Protein AF-V4JWL3-F1 (afdb_monomer)

Mean predicted aligned error: 15.06 Å

Sequence (176 aa):
MEHSEEGVMEYAPHPPRAQQQAHHFHQQQQQLHMFWANQMQEIEQTTDFKNHTLPLARIKKIMKADEDVRMISAEAPVIFAKACEMFILELTLRAWLHTEENKRRTLQKNDIAAAISRTDVFDFLVDIIPRDELKEEGLGVTKGTIPTLVGSPPYYYLQQQQQQQQGLMPWSTGEP

Foldseek 3Di:
DDDDDDDDPPPDDDPPPVVVVVVLVVVLVVVVVVLVVVLVVVVVPDDDLPDFPDDLVVLVVVVVVDVVDDDDDPVPSSVVRSVVVSVVVSLVSQLVSVCVVVVHPDRDLQSSQVSLVVDPVNVVCCVVRPHPPPPPPDDDDDDDDDDDDDDDDPCVVVVVVVVVVVPPDPDDDDDD

Organism: Eutrema salsugineum (NCBI:txid72664)

Solvent-accessible surface area (backbone atoms only — not comparable to full-atom values): 11448 Å² total; per-residue (Å²): 136,86,82,80,84,78,78,81,78,78,78,73,82,74,76,56,71,70,58,56,54,49,54,51,52,51,51,55,51,48,54,51,50,53,51,51,53,52,52,52,56,50,56,76,68,60,83,71,93,80,82,63,98,50,64,47,72,56,50,48,50,58,62,50,68,44,84,86,53,84,80,78,64,82,62,53,35,57,52,47,38,55,51,49,52,53,50,51,52,51,53,49,52,49,14,43,52,48,21,50,76,69,74,45,93,63,84,50,73,68,23,44,35,51,33,35,78,74,32,78,95,39,57,90,41,50,90,79,46,67,68,81,75,73,80,74,82,82,77,95,77,76,94,79,83,86,77,92,80,78,84,75,73,65,68,66,64,65,56,56,60,60,56,65,72,70,72,81,73,88,76,84,90,76,84,135

InterPro domains:
  IPR007125 Core Histone H2A/H2B/H3 domain [PF00125] (44-116)
  IPR009072 Histone-fold [G3DSA:1.10.20.10] (17-131)
  IPR009072 Histone-fold [SSF47113] (13-125)
  IPR050568 Transcription/DNA replication regulator [PTHR10252] (23-164)

Radius of gyration: 25.78 Å; Cα contacts (8 Å, |Δi|>4): 66; chains: 1; bounding box: 56×79×84 Å

Structure (mmCIF, N/CA/C/O backbone):
data_AF-V4JWL3-F1
#
_entry.id   AF-V4JWL3-F1
#
loop_
_atom_site.group_PDB
_atom_site.id
_atom_site.type_symbol
_atom_site.label_atom_id
_atom_site.label_alt_id
_atom_site.label_comp_id
_atom_site.label_asym_id
_atom_site.label_entity_id
_atom_site.label_seq_id
_atom_site.pdbx_PDB_ins_code
_atom_site.Cartn_x
_atom_site.Cartn_y
_atom_site.Cartn_z
_atom_site.occupancy
_atom_site.B_iso_or_equiv
_atom_site.auth_seq_id
_atom_site.auth_comp_id
_atom_site.auth_asym_id
_atom_site.auth_atom_id
_atom_site.pdbx_PDB_model_num
ATOM 1 N N . MET A 1 1 ? -32.388 19.754 62.672 1.00 40.06 1 MET A N 1
ATOM 2 C CA . MET A 1 1 ? -32.824 19.806 61.263 1.00 40.06 1 MET A CA 1
ATOM 3 C C . MET A 1 1 ? -31.607 20.215 60.458 1.00 40.06 1 MET A C 1
ATOM 5 O O . MET A 1 1 ? -31.360 21.399 60.294 1.00 40.06 1 MET A O 1
ATOM 9 N N . GLU A 1 2 ? -30.781 19.236 60.096 1.00 41.28 2 GLU A N 1
ATOM 10 C CA . GLU A 1 2 ? -29.733 19.414 59.088 1.00 41.28 2 GLU A CA 1
ATOM 11 C C . GLU A 1 2 ? -30.410 19.376 57.716 1.00 41.28 2 GLU A C 1
ATOM 13 O O . GLU A 1 2 ? -31.155 18.440 57.424 1.00 41.28 2 GLU A O 1
ATOM 18 N N . HIS A 1 3 ? -30.193 20.408 56.904 1.00 42.75 3 HIS A N 1
ATOM 19 C CA . HIS A 1 3 ? -30.477 20.367 55.476 1.00 42.75 3 HIS A CA 1
ATOM 20 C C . HIS A 1 3 ? -29.166 20.069 54.757 1.00 42.75 3 HIS A C 1
ATOM 22 O O . HIS A 1 3 ? -28.281 20.915 54.679 1.00 42.75 3 HIS A O 1
ATOM 28 N N . SER A 1 4 ? -29.050 18.836 54.279 1.00 47.22 4 SER A N 1
ATOM 29 C CA . SER A 1 4 ? -28.053 18.393 53.316 1.00 47.22 4 SER A CA 1
ATOM 30 C C . SER A 1 4 ? -28.422 18.940 51.935 1.00 47.22 4 SER A C 1
ATOM 32 O O . SER A 1 4 ? -29.448 18.569 51.367 1.00 47.22 4 SER A O 1
ATOM 34 N N . GLU A 1 5 ? -27.586 19.828 51.398 1.00 50.81 5 GLU A N 1
ATOM 35 C CA . GLU A 1 5 ? -27.601 20.201 49.983 1.00 50.81 5 GLU A CA 1
ATOM 36 C C . GLU A 1 5 ? -27.064 19.020 49.162 1.00 50.81 5 GLU A C 1
ATOM 38 O O . G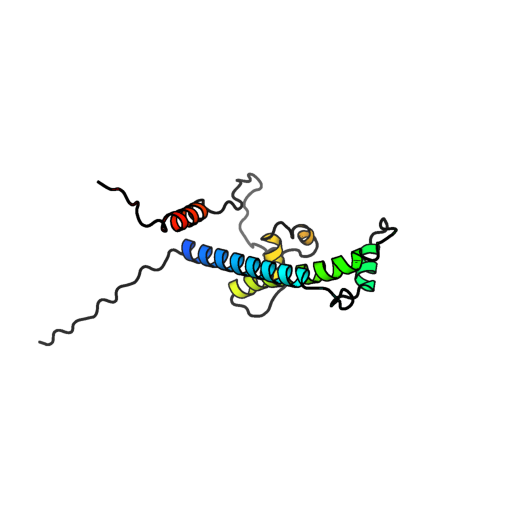LU A 1 5 ? -25.861 18.759 49.118 1.00 50.81 5 GLU A O 1
ATOM 43 N N . GLU A 1 6 ? -27.964 18.265 48.534 1.00 52.47 6 GLU A N 1
ATOM 44 C CA . GLU A 1 6 ? -27.597 17.303 47.499 1.00 52.47 6 GLU A CA 1
ATOM 45 C C . GLU A 1 6 ? -27.197 18.067 46.232 1.00 52.47 6 GLU A C 1
ATOM 47 O O . GLU A 1 6 ? -28.000 18.764 45.610 1.00 52.47 6 GLU A O 1
ATOM 52 N N . GLY A 1 7 ? -25.919 17.945 45.867 1.00 51.94 7 GLY A N 1
ATOM 53 C CA . GLY A 1 7 ? -25.364 18.499 44.643 1.00 51.94 7 GLY A CA 1
ATOM 54 C C . GLY A 1 7 ? -26.083 17.945 43.417 1.00 51.94 7 GLY A C 1
ATOM 55 O O . GLY A 1 7 ? -26.067 16.743 43.150 1.00 51.94 7 GLY A O 1
ATOM 56 N N . VAL A 1 8 ? -26.688 18.846 42.648 1.00 51.22 8 VAL A N 1
ATOM 57 C CA . VAL A 1 8 ? -27.236 18.547 41.328 1.00 51.22 8 VAL A CA 1
ATOM 58 C C . VAL A 1 8 ? -26.057 18.209 40.415 1.00 51.22 8 VAL A C 1
ATOM 60 O O . VAL A 1 8 ? -25.346 19.097 39.950 1.00 51.22 8 VAL A O 1
ATOM 63 N N . MET A 1 9 ? -25.806 16.917 40.188 1.00 54.44 9 MET A N 1
ATOM 64 C CA . MET A 1 9 ? -24.916 16.479 39.114 1.00 54.44 9 MET A CA 1
ATOM 65 C C . MET A 1 9 ? -25.557 16.885 37.788 1.00 54.44 9 MET A C 1
ATOM 67 O O . MET A 1 9 ? -26.504 16.256 37.315 1.00 54.44 9 MET A O 1
ATOM 71 N N . GLU A 1 10 ? -25.060 17.972 37.212 1.00 49.09 10 GLU A N 1
ATOM 72 C CA . GLU A 1 10 ? -25.413 18.415 35.874 1.00 49.09 10 GLU A CA 1
ATOM 73 C C . GLU A 1 10 ? -24.937 17.354 34.871 1.00 49.09 10 GLU A C 1
ATOM 75 O O . GLU A 1 10 ? -23.747 17.219 34.579 1.00 49.09 10 GLU A O 1
ATOM 80 N N . TYR A 1 11 ? -25.874 16.531 34.396 1.00 47.47 11 TYR A N 1
ATOM 81 C CA . TYR A 1 11 ? -25.632 15.560 33.335 1.00 47.47 11 TYR A CA 1
ATOM 82 C C . TYR A 1 11 ? -25.318 16.327 32.049 1.00 47.47 11 TYR A C 1
ATOM 84 O O . TYR A 1 11 ? -26.221 16.738 31.319 1.00 47.47 11 TYR A O 1
ATOM 92 N N . ALA A 1 12 ? -24.031 16.537 31.777 1.00 58.91 12 ALA A N 1
ATOM 93 C CA . ALA A 1 12 ? -23.584 17.081 30.505 1.00 58.91 12 ALA A CA 1
ATOM 94 C C . ALA A 1 12 ? -24.168 16.229 29.357 1.00 58.91 12 ALA A C 1
ATOM 96 O O . ALA A 1 12 ? -24.074 14.996 29.405 1.00 58.91 12 ALA A O 1
ATOM 97 N N . PRO A 1 13 ? -24.782 16.839 28.329 1.00 61.25 13 PRO A N 1
ATOM 98 C CA . PRO A 1 13 ? -25.403 16.093 27.246 1.00 61.25 13 PRO A CA 1
ATOM 99 C C . PRO A 1 13 ? -24.339 15.275 26.511 1.00 61.25 13 PRO A C 1
ATOM 101 O O . PRO A 1 13 ? -23.391 15.818 25.942 1.00 61.25 13 PRO A O 1
ATOM 104 N N . HIS A 1 14 ? -24.490 13.949 26.528 1.00 59.91 14 HIS A N 1
ATOM 105 C CA . HIS A 1 14 ? -23.645 13.069 25.735 1.00 59.91 14 HIS A CA 1
ATOM 106 C C . HIS A 1 14 ? -23.847 13.393 24.247 1.00 59.91 14 HIS A C 1
ATOM 108 O O . HIS A 1 14 ? -24.995 13.426 23.788 1.00 59.91 14 HIS A O 1
ATOM 114 N N . PRO A 1 15 ? -22.771 13.623 23.476 1.00 61.16 15 PRO A N 1
ATOM 115 C CA . PRO A 1 15 ? -22.904 13.899 22.056 1.00 61.16 15 PRO A CA 1
ATOM 116 C C . PRO A 1 15 ? -23.595 12.712 21.357 1.00 61.16 15 PRO A C 1
ATOM 118 O O . PRO A 1 15 ? -23.276 11.554 21.653 1.00 61.16 15 PRO A O 1
ATOM 121 N N . PRO A 1 16 ? -24.538 12.960 20.429 1.00 75.12 16 PRO A N 1
ATOM 122 C CA . PRO A 1 16 ? -25.169 11.920 19.626 1.00 75.12 16 PRO A CA 1
ATOM 123 C C . PRO A 1 16 ? -24.141 10.974 18.988 1.00 75.12 16 PRO A C 1
ATOM 125 O O . PRO A 1 16 ? -23.124 11.424 18.460 1.00 75.12 16 PRO A O 1
ATOM 128 N N . ARG A 1 17 ? -24.429 9.663 18.949 1.00 73.44 17 ARG A N 1
ATOM 129 C CA . ARG A 1 17 ? -23.558 8.630 18.335 1.00 73.44 17 ARG A CA 1
ATOM 130 C C . ARG A 1 17 ? -23.057 8.993 16.927 1.00 73.44 17 ARG A C 1
ATOM 132 O O . ARG A 1 17 ? -21.929 8.654 16.579 1.00 73.44 17 ARG A O 1
ATOM 139 N N . ALA A 1 18 ? -23.869 9.703 16.144 1.00 74.88 18 ALA A N 1
ATOM 140 C CA . ALA A 1 18 ? -23.497 10.186 14.815 1.00 74.88 18 ALA A CA 1
ATOM 141 C C . ALA A 1 18 ? -22.331 11.194 14.847 1.00 74.88 18 ALA A C 1
ATOM 143 O O . ALA A 1 18 ? -21.434 11.118 14.011 1.00 74.88 18 ALA A O 1
ATOM 144 N N . GLN A 1 19 ? -22.298 12.096 15.836 1.00 75.19 19 GLN A N 1
ATOM 145 C CA . GLN A 1 19 ? -21.194 13.046 16.002 1.00 75.19 19 GLN A CA 1
ATOM 146 C C . GLN A 1 19 ? -19.899 12.310 16.366 1.00 75.19 19 GLN A C 1
ATOM 148 O O . GLN A 1 19 ? -18.858 12.576 15.772 1.00 75.19 19 GLN A O 1
ATOM 153 N N . GLN A 1 20 ? -19.962 11.323 17.268 1.00 76.19 20 GLN A N 1
ATOM 154 C CA . GLN A 1 20 ? -18.794 10.514 17.642 1.00 76.19 20 GLN A CA 1
ATOM 155 C C . GLN A 1 20 ? -18.181 9.748 16.462 1.00 76.19 20 GLN A C 1
ATOM 157 O O . GLN A 1 20 ? -16.963 9.777 16.289 1.00 76.19 20 GLN A O 1
ATOM 162 N N . GLN A 1 21 ? -19.000 9.093 15.632 1.00 78.38 21 GLN A N 1
ATOM 163 C CA . GLN A 1 21 ? -18.499 8.350 14.467 1.00 78.38 21 GLN A CA 1
ATOM 164 C C . GLN A 1 21 ? -17.795 9.258 13.463 1.00 78.38 21 GLN A C 1
A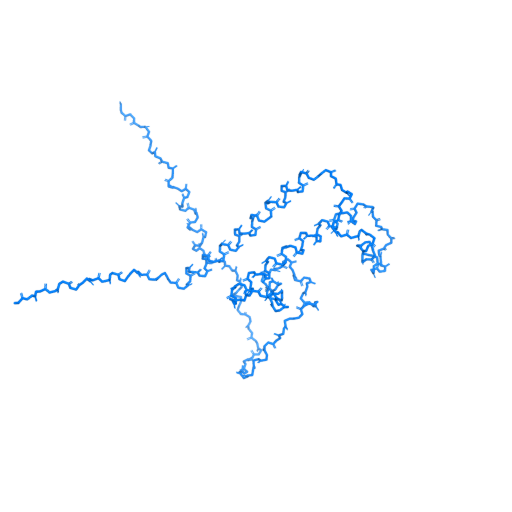TOM 166 O O . GLN A 1 21 ? -16.746 8.907 12.927 1.00 78.38 21 GLN A O 1
ATOM 171 N N . ALA A 1 22 ? -18.338 10.446 13.234 1.00 81.38 22 ALA A N 1
ATOM 172 C CA . ALA A 1 22 ? -17.748 11.351 12.275 1.00 81.38 22 ALA A CA 1
ATOM 173 C C . ALA A 1 22 ? -16.486 12.054 12.781 1.00 81.38 22 ALA A C 1
ATOM 175 O O . ALA A 1 22 ? -15.571 12.282 11.993 1.00 81.38 22 ALA A O 1
ATOM 176 N N . HIS A 1 23 ? -16.390 12.343 14.084 1.00 82.12 23 HIS A N 1
ATOM 177 C CA . HIS A 1 23 ? -15.124 12.775 14.679 1.00 82.12 23 HIS A CA 1
ATOM 178 C C . HIS A 1 23 ? -14.034 11.717 14.482 1.00 82.12 23 HIS A C 1
ATOM 180 O O . HIS A 1 23 ? -12.915 12.059 14.106 1.00 82.12 23 HIS A O 1
ATOM 186 N N . HIS A 1 24 ? -14.370 10.438 14.671 1.00 84.31 24 HIS A N 1
ATOM 187 C CA . HIS A 1 24 ? -13.424 9.346 14.460 1.00 84.31 24 HIS A CA 1
ATOM 188 C C . HIS A 1 24 ? -12.997 9.235 12.990 1.00 84.31 24 HIS A C 1
ATOM 190 O O . HIS A 1 24 ? -11.808 9.189 12.697 1.00 84.31 24 HIS A O 1
ATOM 196 N N . PHE A 1 25 ? -13.946 9.293 12.054 1.00 84.19 25 PHE A N 1
ATOM 197 C CA . PHE A 1 25 ? -13.645 9.283 10.621 1.00 84.19 25 PHE A CA 1
ATOM 198 C C . PHE A 1 25 ? -12.773 10.472 10.187 1.00 84.19 25 PHE A C 1
ATOM 200 O O . PHE A 1 25 ? -11.821 10.306 9.426 1.00 84.19 25 PHE A O 1
ATOM 207 N N . HIS A 1 26 ? -13.051 11.671 10.707 1.00 88.00 26 HIS A N 1
ATOM 208 C CA . HIS A 1 26 ? -12.224 12.847 10.449 1.00 88.00 26 HIS A CA 1
ATOM 209 C C . HIS A 1 26 ? -10.793 12.660 10.967 1.00 88.00 26 HIS A C 1
ATOM 211 O O . HIS A 1 26 ? -9.838 12.970 10.260 1.00 88.00 26 HIS A O 1
ATOM 217 N N . GLN A 1 27 ? -10.637 12.100 12.169 1.00 88.44 27 GLN A N 1
ATOM 218 C CA . GLN A 1 27 ? -9.329 11.792 12.742 1.00 88.44 27 GLN A CA 1
ATOM 219 C C . GLN A 1 27 ? -8.551 10.779 11.887 1.00 88.44 27 GLN A C 1
ATOM 221 O O . GLN A 1 27 ? -7.367 10.988 11.627 1.00 88.44 27 GLN A O 1
ATOM 226 N N . GLN A 1 28 ? -9.211 9.723 11.400 1.00 88.75 28 GLN A N 1
ATOM 227 C CA . GLN A 1 28 ? -8.603 8.741 10.494 1.00 88.75 28 GLN A CA 1
ATOM 228 C C . GLN A 1 28 ? -8.106 9.398 9.195 1.00 88.75 28 GLN A C 1
ATOM 230 O O . GLN A 1 28 ? -6.981 9.149 8.758 1.00 88.75 28 GLN A O 1
ATOM 235 N N . GLN A 1 29 ? -8.906 10.291 8.599 1.00 88.62 29 GLN A N 1
ATOM 236 C CA . GLN A 1 29 ? -8.485 11.035 7.408 1.00 88.62 29 GLN A CA 1
ATOM 237 C C . GLN A 1 29 ? -7.304 11.969 7.680 1.00 88.62 29 GLN A C 1
ATOM 239 O O . GLN A 1 29 ? -6.390 12.047 6.860 1.00 88.62 29 GLN A O 1
ATOM 244 N N . GLN A 1 30 ? -7.289 12.655 8.826 1.00 92.12 30 GLN A N 1
ATOM 245 C CA . GLN A 1 30 ? -6.160 13.505 9.208 1.00 92.12 30 GLN A CA 1
ATOM 246 C C . GLN A 1 30 ? -4.865 12.698 9.351 1.00 92.12 30 GLN A C 1
ATOM 248 O O . GLN A 1 30 ? -3.830 13.128 8.848 1.00 92.12 30 GLN A O 1
ATOM 253 N N . GLN A 1 31 ? -4.915 11.516 9.976 1.00 91.12 31 GLN A N 1
ATOM 254 C CA . GLN A 1 31 ? -3.746 10.639 10.104 1.00 91.12 31 GLN A CA 1
ATOM 255 C C . GLN A 1 31 ? -3.188 10.228 8.737 1.00 91.12 31 GLN A C 1
ATOM 257 O O . GLN A 1 31 ? -1.977 10.298 8.526 1.00 91.12 31 GLN A O 1
ATOM 262 N N . LEU A 1 32 ? -4.059 9.863 7.791 1.00 92.94 32 LEU A N 1
ATOM 263 C CA . LEU A 1 32 ? -3.652 9.549 6.419 1.00 92.94 32 LEU A CA 1
ATOM 264 C C . LEU A 1 32 ? -3.067 10.767 5.698 1.00 92.94 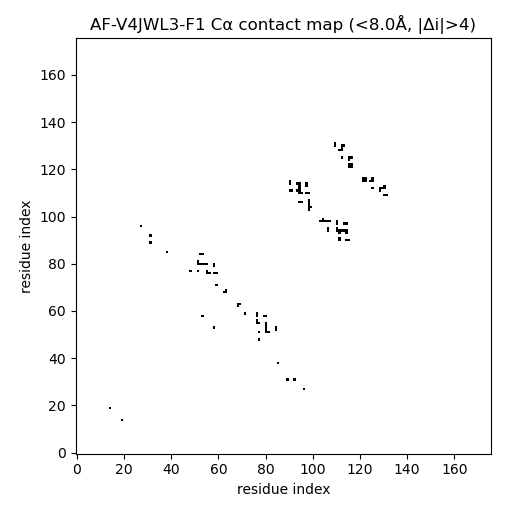32 LEU A C 1
ATOM 266 O O . LEU A 1 32 ? -2.047 10.644 5.025 1.00 92.94 32 LEU A O 1
ATOM 270 N N . HIS A 1 33 ? -3.671 11.945 5.858 1.00 93.50 33 HIS A N 1
ATOM 271 C CA . HIS A 1 33 ? -3.156 13.172 5.255 1.00 93.50 33 HIS A CA 1
ATOM 272 C C . HIS A 1 33 ? -1.753 13.513 5.773 1.00 93.50 33 HIS A C 1
ATOM 274 O O . HIS A 1 33 ? -0.855 13.794 4.984 1.00 93.50 33 HIS A O 1
ATOM 280 N N . MET A 1 34 ? -1.542 13.423 7.088 1.00 95.69 34 MET A N 1
ATOM 281 C CA . MET A 1 34 ? -0.230 13.632 7.704 1.00 95.69 34 MET A CA 1
ATOM 282 C C . MET A 1 34 ? 0.791 12.595 7.232 1.00 95.69 34 MET A C 1
ATOM 284 O O . MET A 1 34 ? 1.927 12.953 6.932 1.00 95.69 34 MET A O 1
ATOM 288 N N . PHE A 1 35 ? 0.395 11.321 7.131 1.00 95.56 35 PHE A N 1
ATOM 289 C CA . PHE A 1 35 ? 1.243 10.266 6.576 1.00 95.56 35 PHE A CA 1
ATOM 290 C C . PHE A 1 35 ? 1.719 10.624 5.164 1.00 95.56 35 PHE A C 1
ATOM 292 O O . PHE A 1 35 ? 2.923 10.638 4.912 1.00 95.56 35 PHE A O 1
ATOM 299 N N . TRP A 1 36 ? 0.796 10.980 4.270 1.00 95.25 36 TRP A N 1
ATOM 300 C CA . TRP A 1 36 ? 1.121 11.324 2.888 1.00 95.25 36 TRP A CA 1
ATOM 301 C C . TRP A 1 36 ? 1.960 12.598 2.777 1.00 95.25 36 TRP A C 1
ATOM 303 O O . TRP A 1 36 ? 2.920 12.615 2.013 1.00 95.25 36 TRP A O 1
ATOM 313 N N . ALA A 1 37 ? 1.671 13.629 3.575 1.00 96.50 37 ALA A N 1
ATOM 314 C CA . ALA A 1 37 ? 2.489 14.839 3.625 1.00 96.50 37 ALA A CA 1
ATOM 315 C C . ALA A 1 37 ? 3.944 14.524 4.020 1.00 96.50 37 ALA A C 1
ATOM 317 O O . ALA A 1 37 ? 4.878 14.955 3.345 1.00 96.50 37 ALA A O 1
ATOM 318 N N . ASN A 1 38 ? 4.133 13.701 5.056 1.00 95.75 38 ASN A N 1
ATOM 319 C CA . ASN A 1 3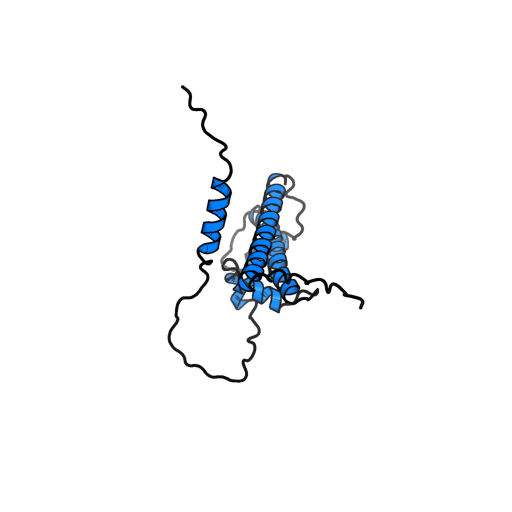8 ? 5.460 13.284 5.506 1.00 95.75 38 ASN A CA 1
ATOM 320 C C . ASN A 1 38 ? 6.187 12.443 4.447 1.00 95.75 38 ASN A C 1
ATOM 322 O O . ASN A 1 38 ? 7.367 12.666 4.193 1.00 95.75 38 ASN A O 1
ATOM 326 N N . GLN A 1 39 ? 5.490 11.495 3.811 1.00 94.44 39 GLN A N 1
ATOM 327 C CA . GLN A 1 39 ? 6.075 10.662 2.757 1.00 94.44 39 GLN A CA 1
ATOM 328 C C . GLN A 1 39 ? 6.481 11.479 1.527 1.00 94.44 39 GLN A C 1
ATOM 330 O O . GLN A 1 39 ? 7.555 11.254 0.975 1.00 94.44 39 GLN A O 1
ATOM 335 N N . MET A 1 40 ? 5.672 12.459 1.117 1.00 94.44 40 MET A N 1
ATOM 336 C CA . MET A 1 40 ? 6.018 13.355 0.010 1.00 94.44 40 MET A CA 1
ATOM 337 C C . MET A 1 40 ? 7.263 14.186 0.324 1.00 94.44 40 MET A C 1
ATOM 339 O O . MET A 1 40 ? 8.182 14.252 -0.489 1.00 94.44 40 MET A O 1
ATOM 343 N N . GLN A 1 41 ? 7.333 14.746 1.532 1.00 94.62 41 GLN A N 1
ATOM 344 C CA . GLN A 1 41 ? 8.497 15.496 1.991 1.00 94.62 41 GLN A CA 1
ATOM 345 C C . GLN A 1 41 ? 9.769 14.623 2.061 1.00 94.62 41 GLN A C 1
ATOM 347 O O . GLN A 1 41 ? 10.872 15.107 1.793 1.00 94.62 41 GLN A O 1
ATOM 352 N N . GLU A 1 42 ? 9.647 13.348 2.437 1.00 91.25 42 GLU A N 1
ATOM 353 C CA . GLU A 1 42 ? 10.760 12.389 2.434 1.00 91.25 42 GLU A CA 1
ATOM 354 C C . GLU A 1 42 ? 11.257 12.117 1.006 1.00 91.25 42 GLU A C 1
ATOM 356 O O . GLU A 1 42 ? 12.463 12.127 0.752 1.00 91.25 42 GLU A O 1
ATOM 361 N N . ILE A 1 43 ? 10.337 11.936 0.054 1.00 91.38 43 ILE A N 1
ATOM 362 C CA . ILE A 1 43 ? 10.661 11.702 -1.360 1.00 91.38 43 ILE A CA 1
ATOM 363 C C . ILE A 1 43 ? 11.389 12.906 -1.963 1.00 91.38 43 ILE A C 1
ATOM 365 O O . ILE A 1 43 ? 12.403 12.718 -2.630 1.00 91.38 43 ILE A O 1
ATOM 369 N N . GLU A 1 44 ? 10.932 14.131 -1.694 1.00 91.62 44 GLU A N 1
ATOM 370 C CA . GLU A 1 44 ? 11.578 15.358 -2.186 1.00 91.62 44 GLU A CA 1
ATOM 371 C C . GLU A 1 44 ? 13.016 15.526 -1.672 1.00 91.62 44 GLU A C 1
ATOM 373 O O . GLU A 1 44 ? 13.873 16.061 -2.374 1.00 91.62 44 GLU A O 1
ATOM 378 N N . GLN A 1 45 ? 13.297 15.051 -0.456 1.00 88.50 45 GLN A N 1
ATOM 379 C CA . GLN A 1 45 ? 14.631 15.105 0.152 1.00 88.50 45 GLN A CA 1
ATOM 380 C C . GLN A 1 45 ? 15.524 13.915 -0.223 1.00 88.50 45 GLN A C 1
ATOM 382 O O . GLN A 1 45 ? 16.730 13.935 0.044 1.00 88.50 45 GLN A O 1
ATOM 387 N N . THR A 1 46 ? 14.960 12.868 -0.825 1.00 83.94 46 THR A N 1
ATOM 388 C CA . THR A 1 46 ? 15.703 11.656 -1.164 1.00 83.94 46 THR A CA 1
ATOM 389 C C . THR A 1 46 ? 16.618 11.915 -2.358 1.00 83.94 46 THR A C 1
ATOM 391 O O . THR A 1 46 ? 16.173 12.202 -3.465 1.00 83.94 46 THR A O 1
ATOM 394 N N . THR A 1 47 ? 17.924 11.778 -2.133 1.00 81.00 47 THR A N 1
ATOM 395 C CA . THR A 1 47 ? 18.963 11.966 -3.162 1.00 81.00 47 THR A CA 1
ATOM 396 C C . THR A 1 47 ? 19.725 10.680 -3.494 1.00 81.00 47 THR A C 1
ATOM 398 O O . THR A 1 47 ? 20.376 10.606 -4.537 1.00 81.00 47 THR A O 1
ATOM 401 N N . ASP A 1 48 ? 19.627 9.650 -2.645 1.00 78.88 48 ASP A N 1
ATOM 402 C CA . ASP A 1 48 ? 20.275 8.353 -2.842 1.00 78.88 48 ASP A CA 1
ATOM 403 C C . ASP A 1 48 ? 19.258 7.267 -3.213 1.00 78.88 48 ASP A C 1
ATOM 405 O O . ASP A 1 48 ? 18.509 6.767 -2.378 1.00 78.88 48 ASP A O 1
ATOM 409 N N . PHE A 1 49 ? 19.287 6.863 -4.481 1.00 75.62 49 PHE A N 1
ATOM 410 C CA . PHE A 1 49 ? 18.445 5.804 -5.040 1.00 75.62 49 PHE A CA 1
ATOM 411 C C . PHE A 1 49 ? 19.130 4.433 -5.023 1.00 75.62 49 PHE A C 1
ATOM 413 O O . PHE A 1 49 ? 18.804 3.574 -5.836 1.00 75.62 49 PHE A O 1
ATOM 420 N N . LYS A 1 50 ? 20.152 4.209 -4.191 1.00 74.38 50 LYS A N 1
ATOM 421 C CA . LYS A 1 50 ? 20.830 2.901 -4.116 1.00 74.38 50 LYS A CA 1
ATOM 422 C C . LYS A 1 50 ? 20.315 2.046 -2.965 1.00 74.38 50 LYS A C 1
ATOM 424 O O . LYS A 1 50 ? 20.289 0.820 -3.088 1.00 74.38 50 LYS A O 1
ATOM 429 N N . ASN A 1 51 ? 19.855 2.680 -1.891 1.00 78.06 51 ASN A N 1
ATOM 430 C CA . ASN A 1 51 ? 19.437 2.010 -0.665 1.00 78.06 51 ASN A CA 1
ATOM 431 C C . ASN A 1 51 ? 17.925 1.775 -0.659 1.00 78.06 51 ASN A C 1
ATOM 433 O O . ASN A 1 51 ? 17.157 2.594 -0.168 1.00 78.06 51 ASN A O 1
ATOM 437 N N . HIS A 1 52 ? 17.504 0.637 -1.212 1.00 82.44 52 HIS A N 1
ATOM 438 C CA . HIS A 1 52 ? 16.101 0.224 -1.219 1.00 82.44 52 HIS A CA 1
ATOM 439 C C . HIS A 1 52 ? 15.836 -0.866 -0.184 1.00 82.44 52 HIS A C 1
ATOM 441 O O . HIS A 1 52 ? 16.570 -1.854 -0.117 1.00 82.44 52 HIS A O 1
ATOM 447 N N . THR A 1 53 ? 14.719 -0.747 0.533 1.00 87.19 53 THR A N 1
ATOM 448 C CA . THR A 1 53 ? 14.213 -1.779 1.452 1.00 87.19 53 THR A CA 1
ATOM 449 C C . THR A 1 53 ? 13.827 -3.067 0.707 1.00 87.19 53 THR A C 1
ATOM 451 O O . THR A 1 53 ? 13.939 -4.170 1.244 1.00 87.19 53 THR A O 1
ATOM 454 N N . LEU A 1 54 ? 13.398 -2.945 -0.558 1.00 93.56 54 LEU A N 1
ATOM 455 C CA . LEU A 1 54 ? 12.947 -4.058 -1.396 1.00 93.56 54 LEU A CA 1
ATOM 456 C C . LEU A 1 54 ? 13.974 -4.419 -2.488 1.00 93.56 54 LEU A C 1
ATOM 458 O O . LEU A 1 54 ? 14.499 -3.539 -3.173 1.00 93.56 54 LEU A O 1
ATOM 462 N N . PRO A 1 55 ? 14.243 -5.717 -2.727 1.00 95.19 55 PRO A N 1
ATOM 463 C CA . PRO A 1 55 ? 15.245 -6.141 -3.699 1.00 95.19 55 PRO A CA 1
ATOM 464 C C . PRO A 1 55 ? 14.777 -5.925 -5.148 1.00 95.19 55 PRO A C 1
ATOM 466 O O . PRO A 1 55 ? 13.895 -6.636 -5.642 1.00 95.19 55 PRO A O 1
ATOM 469 N N . LEU A 1 56 ? 15.452 -5.025 -5.876 1.00 95.81 56 LEU A N 1
ATOM 470 C CA . LEU A 1 56 ? 15.119 -4.658 -7.265 1.00 95.81 56 LEU A CA 1
ATOM 471 C C . LEU A 1 56 ? 15.033 -5.861 -8.216 1.00 95.81 56 LEU A C 1
ATOM 473 O O . LEU A 1 56 ? 14.160 -5.925 -9.081 1.00 95.81 56 LEU A O 1
ATOM 477 N N . ALA A 1 57 ? 15.908 -6.855 -8.043 1.00 96.62 57 ALA A N 1
ATOM 478 C CA . ALA A 1 57 ? 15.892 -8.070 -8.857 1.00 96.62 57 ALA A CA 1
ATOM 479 C C . ALA A 1 57 ? 14.586 -8.867 -8.697 1.00 96.62 57 ALA A C 1
ATOM 481 O O . ALA A 1 57 ? 14.117 -9.488 -9.652 1.00 96.62 57 ALA A O 1
ATOM 482 N N . ARG A 1 58 ? 13.977 -8.851 -7.502 1.00 98.06 58 ARG A N 1
ATOM 483 C CA . ARG A 1 58 ? 12.711 -9.544 -7.253 1.00 98.06 58 ARG A CA 1
ATOM 484 C C . ARG A 1 58 ? 11.528 -8.772 -7.818 1.00 98.06 58 ARG A C 1
ATOM 486 O O . ARG A 1 58 ? 10.681 -9.399 -8.444 1.00 98.06 58 ARG A O 1
ATOM 493 N N . ILE A 1 59 ? 11.538 -7.446 -7.687 1.00 98.00 59 ILE A N 1
ATOM 494 C CA . ILE A 1 59 ? 10.566 -6.552 -8.333 1.00 98.00 59 ILE A CA 1
ATOM 495 C C . ILE A 1 59 ? 10.575 -6.793 -9.845 1.00 98.00 59 ILE A C 1
ATOM 497 O O . ILE A 1 59 ? 9.552 -7.148 -10.422 1.00 98.00 59 ILE A O 1
ATOM 501 N N . LYS A 1 60 ? 11.756 -6.741 -10.476 1.00 97.62 60 LYS A N 1
ATOM 502 C CA . LYS A 1 60 ? 11.910 -7.016 -11.911 1.00 97.62 60 LYS A CA 1
ATOM 503 C C . LYS A 1 60 ? 11.397 -8.406 -12.298 1.00 97.62 60 LYS A C 1
ATOM 505 O O . LYS A 1 60 ? 10.802 -8.551 -13.359 1.00 97.62 60 LYS A O 1
ATOM 510 N N . LYS A 1 61 ? 11.610 -9.427 -11.457 1.00 98.12 61 LYS A N 1
ATOM 511 C CA . LYS A 1 61 ? 11.102 -10.784 -11.708 1.00 98.12 61 LYS A CA 1
ATOM 512 C C . LYS A 1 61 ? 9.571 -10.850 -11.667 1.00 98.12 61 LYS A C 1
ATOM 514 O O . LYS A 1 61 ? 9.003 -11.536 -12.503 1.00 98.12 61 LYS A O 1
ATOM 519 N N . ILE A 1 62 ? 8.925 -10.147 -10.736 1.00 98.25 62 ILE A N 1
ATOM 520 C CA . ILE A 1 62 ? 7.457 -10.068 -10.651 1.00 98.25 62 ILE A CA 1
ATOM 521 C C . ILE A 1 62 ? 6.895 -9.347 -11.878 1.00 98.25 62 ILE A C 1
ATOM 523 O O . ILE A 1 62 ? 5.998 -9.869 -12.524 1.00 98.25 62 ILE A O 1
ATOM 527 N N . MET A 1 63 ? 7.483 -8.212 -12.269 1.00 98.38 63 MET A N 1
ATOM 528 C CA . MET A 1 63 ? 7.086 -7.491 -13.488 1.00 98.38 63 MET A CA 1
ATOM 529 C C . MET A 1 63 ? 7.216 -8.349 -14.761 1.00 98.38 63 MET A C 1
ATOM 531 O O . MET A 1 63 ? 6.474 -8.160 -15.712 1.00 98.38 63 MET A O 1
ATOM 535 N N . LYS A 1 64 ? 8.177 -9.281 -14.785 1.00 97.88 64 LYS A N 1
ATOM 536 C CA . LYS A 1 64 ? 8.422 -10.236 -15.879 1.00 97.88 64 LYS A CA 1
ATOM 537 C C . LYS A 1 64 ? 7.605 -11.525 -15.800 1.00 97.88 64 LYS A C 1
ATOM 539 O O . LYS A 1 64 ? 7.812 -12.398 -16.635 1.00 97.88 64 LYS A O 1
ATOM 544 N N . ALA A 1 65 ? 6.757 -11.679 -14.785 1.00 97.88 65 ALA A N 1
ATOM 545 C CA . ALA A 1 65 ? 5.844 -12.814 -14.713 1.00 97.88 65 ALA A CA 1
ATOM 546 C C . ALA A 1 65 ? 4.742 -12.723 -15.781 1.00 97.88 65 ALA A C 1
ATOM 548 O O . ALA A 1 65 ? 4.185 -13.747 -16.155 1.00 97.88 65 ALA A O 1
ATOM 549 N N . ASP A 1 66 ? 4.467 -11.515 -16.273 1.00 97.62 66 ASP A N 1
ATOM 550 C CA . ASP A 1 66 ? 3.646 -11.276 -17.454 1.00 97.62 66 ASP A CA 1
ATOM 551 C C . ASP A 1 66 ? 4.471 -11.534 -18.732 1.00 97.62 66 ASP A C 1
ATOM 553 O O . ASP A 1 66 ? 5.517 -10.906 -18.951 1.00 97.62 66 ASP A O 1
ATOM 557 N N . GLU A 1 67 ? 4.015 -12.487 -19.553 1.00 96.88 67 GLU A N 1
ATOM 558 C CA . GLU A 1 67 ? 4.698 -12.939 -20.773 1.00 96.88 67 GLU A CA 1
ATOM 559 C C . GLU A 1 67 ? 4.798 -11.836 -21.840 1.00 96.88 67 GLU A C 1
ATOM 561 O O . GLU A 1 67 ? 5.753 -11.823 -22.626 1.00 96.88 67 GLU A O 1
ATOM 566 N N . ASP A 1 68 ? 3.885 -10.861 -21.825 1.00 97.75 68 ASP A N 1
ATOM 567 C CA . ASP A 1 68 ? 3.860 -9.766 -22.796 1.00 97.75 68 ASP A CA 1
ATOM 568 C C . ASP A 1 68 ? 4.913 -8.680 -22.491 1.00 97.75 68 ASP A C 1
ATOM 570 O O . ASP A 1 68 ? 5.266 -7.855 -23.349 1.00 97.75 68 ASP A O 1
ATOM 574 N N . VAL A 1 69 ? 5.518 -8.700 -21.297 1.00 97.19 69 VAL A N 1
ATOM 575 C CA . VAL A 1 69 ? 6.524 -7.717 -20.874 1.00 97.19 69 VAL A CA 1
ATOM 576 C C . VAL A 1 69 ?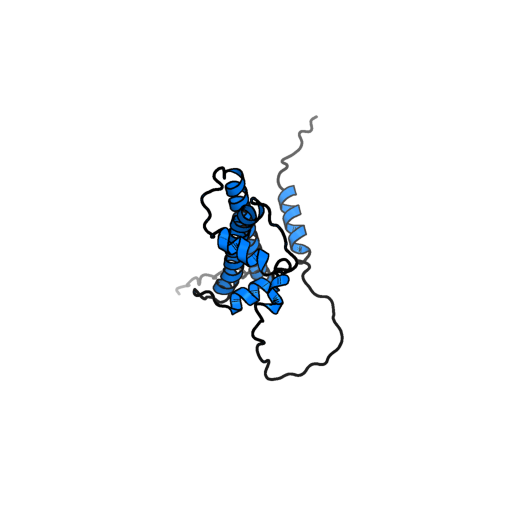 7.917 -8.105 -21.380 1.00 97.19 69 VAL A C 1
ATOM 578 O O . VAL A 1 69 ? 8.653 -8.882 -20.767 1.00 97.19 69 VAL A O 1
ATOM 581 N N . ARG A 1 70 ? 8.375 -7.492 -22.481 1.00 95.06 70 ARG A N 1
ATOM 582 C CA . ARG A 1 70 ? 9.688 -7.804 -23.103 1.00 95.06 70 ARG A CA 1
ATOM 583 C C . ARG A 1 70 ? 10.886 -7.064 -22.521 1.00 95.06 70 ARG A C 1
ATOM 585 O O . ARG A 1 70 ? 11.929 -7.676 -22.296 1.00 95.06 70 ARG A O 1
ATOM 592 N N . MET A 1 71 ? 10.777 -5.770 -22.257 1.00 96.88 71 MET A N 1
ATOM 593 C CA . MET A 1 71 ? 11.870 -4.961 -21.708 1.00 96.88 71 MET A CA 1
ATOM 594 C C . MET A 1 71 ? 11.349 -4.108 -20.561 1.00 96.88 71 MET A C 1
ATOM 596 O O . MET A 1 71 ? 10.188 -3.719 -20.552 1.00 96.88 71 MET A O 1
ATOM 600 N N . ILE A 1 72 ? 12.212 -3.849 -19.582 1.00 97.19 72 ILE A N 1
ATOM 601 C CA . ILE A 1 72 ? 11.904 -3.025 -18.412 1.00 97.19 72 ILE A CA 1
ATOM 602 C C . ILE A 1 72 ? 13.069 -2.055 -18.244 1.00 97.19 72 ILE A C 1
ATOM 604 O O . ILE A 1 72 ? 14.216 -2.504 -18.148 1.00 97.19 72 ILE A O 1
ATOM 608 N N . SER A 1 73 ? 12.771 -0.753 -18.223 1.00 97.94 73 SER A N 1
ATOM 609 C CA . SER A 1 73 ? 13.757 0.295 -17.928 1.00 97.94 73 SER A CA 1
ATOM 610 C C . SER A 1 73 ? 14.400 0.059 -16.560 1.00 97.94 73 SER A C 1
ATOM 612 O O . SER A 1 73 ? 13.745 -0.432 -15.643 1.00 97.94 73 SER A O 1
ATOM 614 N N . ALA A 1 74 ? 15.670 0.431 -16.396 1.00 94.44 74 ALA A N 1
ATOM 615 C CA . ALA A 1 74 ? 16.357 0.332 -15.108 1.00 94.44 74 ALA A CA 1
ATOM 616 C C . ALA A 1 74 ? 15.699 1.197 -14.012 1.00 94.44 74 ALA A C 1
ATOM 618 O O . ALA A 1 74 ? 15.782 0.846 -12.838 1.00 94.44 74 ALA A O 1
ATOM 619 N N . GLU A 1 75 ? 15.007 2.272 -14.397 1.00 94.75 75 GLU A N 1
ATOM 620 C CA . GLU A 1 75 ? 14.310 3.189 -13.484 1.00 94.75 75 GLU A CA 1
ATOM 621 C C . GLU A 1 75 ? 13.005 2.599 -12.932 1.00 94.75 75 GLU A C 1
ATOM 623 O O . GLU A 1 75 ? 12.608 2.898 -11.809 1.00 94.75 75 GLU A O 1
ATOM 628 N N . ALA A 1 76 ? 12.339 1.716 -13.683 1.00 97.06 76 ALA A N 1
ATOM 629 C CA . ALA A 1 76 ? 11.026 1.203 -13.291 1.00 97.06 76 ALA A CA 1
ATOM 630 C C . ALA A 1 76 ? 11.076 0.401 -11.971 1.00 97.06 76 ALA A C 1
ATOM 632 O O . ALA A 1 76 ? 10.281 0.686 -11.077 1.00 97.06 76 ALA A O 1
ATOM 633 N N . PRO A 1 77 ? 12.014 -0.554 -11.777 1.00 96.31 77 PRO A N 1
ATOM 634 C CA . PRO A 1 77 ? 12.156 -1.261 -10.506 1.00 96.31 77 PRO A CA 1
ATOM 635 C C . PRO A 1 77 ? 12.482 -0.348 -9.318 1.00 96.31 77 PRO A C 1
ATOM 637 O O . PRO A 1 77 ? 12.062 -0.654 -8.208 1.00 96.31 77 PRO A O 1
ATOM 640 N N . VAL A 1 78 ? 13.212 0.750 -9.544 1.00 94.38 78 VAL A N 1
ATOM 641 C CA . VAL A 1 78 ? 13.544 1.754 -8.516 1.00 94.38 78 VAL A CA 1
ATOM 642 C C . VAL A 1 78 ? 12.272 2.465 -8.050 1.00 94.38 78 VAL A C 1
ATOM 644 O O . VAL A 1 78 ? 11.986 2.500 -6.856 1.00 94.38 78 VAL A O 1
ATOM 647 N N . ILE A 1 79 ? 11.447 2.935 -8.992 1.00 94.38 79 ILE A N 1
ATOM 648 C CA . ILE A 1 79 ? 10.158 3.572 -8.683 1.00 94.38 79 ILE A CA 1
ATOM 649 C C . ILE A 1 79 ? 9.223 2.585 -7.977 1.00 94.38 79 ILE A C 1
ATOM 651 O O . ILE A 1 79 ? 8.633 2.923 -6.953 1.00 94.38 79 ILE A O 1
ATOM 655 N N . PHE A 1 80 ? 9.128 1.345 -8.469 1.00 97.00 80 PHE A N 1
ATOM 656 C CA . PHE A 1 80 ? 8.318 0.310 -7.824 1.00 97.00 80 PHE A CA 1
ATOM 657 C C . PHE A 1 80 ? 8.791 -0.008 -6.408 1.00 97.00 80 PHE A C 1
ATOM 659 O O . PHE A 1 80 ? 7.955 -0.272 -5.555 1.00 97.00 80 PHE A O 1
ATOM 666 N N . ALA A 1 81 ? 10.094 0.035 -6.120 1.00 95.19 81 ALA A N 1
ATOM 667 C CA . ALA A 1 81 ? 10.581 -0.199 -4.765 1.00 95.19 81 ALA A CA 1
ATOM 668 C C . ALA A 1 81 ? 10.003 0.826 -3.777 1.00 95.19 81 ALA A C 1
ATOM 670 O O . ALA A 1 81 ? 9.482 0.425 -2.736 1.00 95.19 81 ALA A O 1
ATOM 671 N N . LYS A 1 82 ? 10.016 2.120 -4.130 1.00 93.38 82 LYS A N 1
ATOM 672 C CA . LYS A 1 82 ? 9.431 3.172 -3.284 1.00 93.38 82 LYS A CA 1
ATOM 673 C C . LYS A 1 82 ? 7.902 3.120 -3.275 1.00 93.38 82 LYS A C 1
ATOM 675 O O . LYS A 1 82 ? 7.297 3.197 -2.211 1.00 93.38 82 LYS A O 1
ATOM 680 N N . ALA A 1 83 ? 7.269 2.903 -4.427 1.00 95.25 83 ALA A N 1
ATOM 681 C CA . ALA A 1 83 ? 5.814 2.784 -4.511 1.00 95.25 83 ALA A CA 1
ATOM 682 C C . ALA A 1 83 ? 5.279 1.602 -3.685 1.00 95.25 83 ALA A C 1
ATOM 684 O O . ALA A 1 83 ? 4.288 1.747 -2.976 1.00 95.25 83 ALA A O 1
ATOM 685 N N . CYS A 1 84 ? 5.946 0.444 -3.724 1.00 97.31 84 CYS A N 1
ATOM 686 C CA . CYS A 1 84 ? 5.575 -0.716 -2.918 1.00 97.31 84 CYS A CA 1
ATOM 687 C C . CYS A 1 84 ? 5.778 -0.469 -1.419 1.00 97.31 84 CYS A C 1
ATOM 689 O O . CYS A 1 84 ? 4.950 -0.913 -0.629 1.00 97.31 84 CYS A O 1
ATOM 691 N N . GLU A 1 85 ? 6.838 0.238 -1.019 1.00 94.50 85 GLU A N 1
ATOM 692 C CA . GLU A 1 85 ? 7.032 0.654 0.375 1.00 94.50 85 GLU A CA 1
ATOM 693 C C . GLU A 1 85 ? 5.856 1.513 0.859 1.00 94.50 85 GLU A C 1
ATOM 695 O O . GLU A 1 85 ? 5.226 1.186 1.864 1.00 94.50 85 GLU A O 1
ATOM 700 N N . MET A 1 86 ? 5.489 2.544 0.094 1.00 95.00 86 MET A N 1
ATOM 701 C CA . MET A 1 86 ? 4.362 3.422 0.422 1.00 95.00 86 MET A CA 1
ATOM 702 C C . MET A 1 86 ? 3.027 2.673 0.438 1.00 95.00 86 MET A C 1
ATOM 704 O O . MET A 1 86 ? 2.234 2.848 1.360 1.00 95.00 86 MET A O 1
ATOM 708 N N . PHE A 1 87 ? 2.802 1.799 -0.543 1.00 97.62 87 PHE A N 1
ATOM 709 C CA . PHE A 1 87 ? 1.606 0.968 -0.627 1.00 97.62 87 PHE A CA 1
ATOM 710 C C . PHE A 1 87 ? 1.458 0.054 0.598 1.00 97.62 87 PHE A C 1
ATOM 712 O O . PHE A 1 87 ? 0.380 -0.015 1.187 1.00 97.62 87 PHE A O 1
ATOM 719 N N . ILE A 1 88 ? 2.537 -0.617 1.021 1.00 97.75 88 ILE A N 1
ATOM 720 C CA . ILE A 1 88 ? 2.521 -1.472 2.216 1.00 97.75 88 ILE A CA 1
ATOM 721 C C . ILE A 1 88 ? 2.214 -0.638 3.462 1.00 97.75 88 ILE A C 1
ATOM 723 O O . ILE A 1 88 ? 1.382 -1.052 4.270 1.00 97.75 88 ILE A O 1
ATOM 727 N N . LEU A 1 89 ? 2.850 0.527 3.620 1.00 96.75 89 LEU A N 1
ATOM 728 C CA . LEU A 1 89 ? 2.630 1.409 4.768 1.00 96.75 89 LEU A CA 1
ATOM 729 C C . LEU A 1 89 ? 1.184 1.914 4.831 1.00 96.75 89 LEU A C 1
ATOM 731 O O . LEU A 1 89 ? 0.552 1.811 5.882 1.00 96.75 89 LEU A O 1
ATOM 735 N N . GLU A 1 90 ? 0.636 2.399 3.716 1.00 97.25 90 GLU A N 1
ATOM 736 C CA . GLU A 1 90 ? -0.737 2.902 3.669 1.00 97.25 90 GLU A CA 1
ATOM 737 C C . GLU A 1 90 ? -1.761 1.789 3.921 1.00 97.25 90 GLU A C 1
ATOM 739 O O . GLU A 1 90 ? -2.660 1.955 4.752 1.00 97.25 90 GLU A O 1
ATOM 744 N N . LEU A 1 91 ? -1.631 0.645 3.238 1.00 98.06 91 LEU A N 1
ATOM 745 C CA . LEU A 1 91 ? -2.540 -0.485 3.429 1.00 98.06 91 LEU A CA 1
ATOM 746 C C . LEU A 1 91 ? -2.497 -0.978 4.880 1.00 98.06 91 LEU A C 1
ATOM 748 O O . LEU A 1 91 ? -3.543 -1.248 5.472 1.00 98.06 91 LEU A O 1
ATOM 752 N N . THR A 1 92 ? -1.301 -1.043 5.473 1.00 98.19 92 THR A N 1
ATOM 753 C CA . THR A 1 92 ? -1.120 -1.430 6.879 1.00 98.19 92 THR A CA 1
ATOM 754 C C . THR A 1 92 ? -1.763 -0.419 7.819 1.00 98.19 92 THR A C 1
ATOM 756 O O . THR A 1 92 ? -2.456 -0.830 8.745 1.00 98.19 92 THR A O 1
ATOM 759 N N . LEU A 1 93 ? -1.595 0.886 7.580 1.00 97.44 93 LEU A 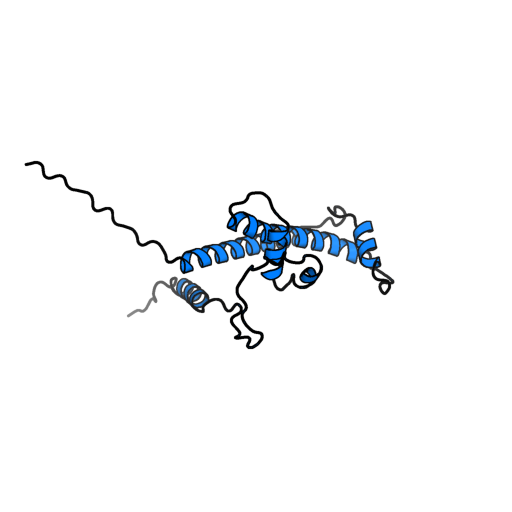N 1
ATOM 760 C CA . LEU A 1 93 ? -2.219 1.937 8.385 1.00 97.44 93 LEU A CA 1
ATOM 761 C C . LEU A 1 93 ? -3.749 1.836 8.330 1.00 97.44 93 LEU A C 1
ATOM 763 O O . LEU A 1 93 ? -4.393 1.781 9.372 1.00 97.44 93 LEU A O 1
ATOM 767 N N . ARG A 1 94 ? -4.334 1.724 7.131 1.00 97.25 94 ARG A N 1
ATOM 768 C CA . ARG A 1 94 ? -5.790 1.580 6.953 1.00 97.25 94 ARG A CA 1
ATOM 769 C C . ARG A 1 94 ? -6.331 0.307 7.609 1.00 97.25 94 ARG A C 1
ATOM 771 O O . ARG A 1 94 ? -7.371 0.350 8.259 1.00 97.25 94 ARG 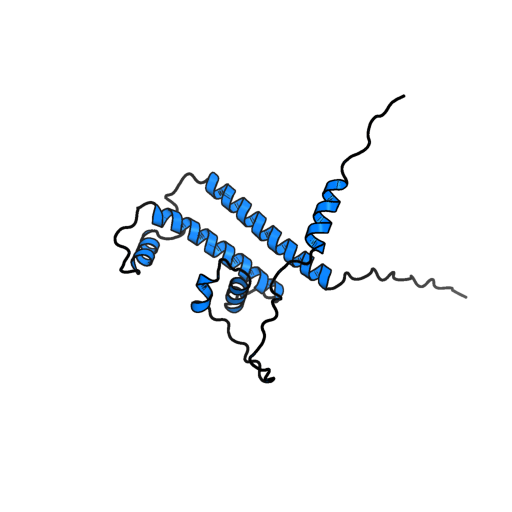A O 1
ATOM 778 N N . ALA A 1 95 ? -5.621 -0.814 7.498 1.00 97.69 95 ALA A N 1
ATOM 779 C CA . ALA A 1 95 ? -6.000 -2.055 8.174 1.00 97.69 95 ALA A CA 1
ATOM 780 C C . ALA A 1 95 ? -5.838 -1.952 9.706 1.00 97.69 95 ALA A C 1
ATOM 782 O O . ALA A 1 95 ? -6.652 -2.475 10.470 1.00 97.69 95 ALA A O 1
ATOM 783 N N . TRP A 1 96 ? -4.831 -1.224 10.189 1.00 97.56 96 TRP A N 1
ATOM 784 C CA . TRP A 1 96 ? -4.650 -0.978 11.617 1.00 97.56 96 TRP A CA 1
ATOM 785 C C . TRP A 1 96 ? -5.828 -0.209 12.226 1.00 97.56 96 TRP A C 1
ATOM 787 O O . TRP A 1 96 ? -6.280 -0.570 13.310 1.00 97.56 96 TRP A O 1
ATOM 797 N N . LEU A 1 97 ? -6.412 0.751 11.500 1.00 94.94 97 LEU A N 1
ATOM 798 C CA . LEU A 1 97 ? -7.624 1.452 11.947 1.00 94.94 97 LEU A CA 1
ATOM 799 C C . LEU A 1 97 ? -8.768 0.476 12.268 1.00 94.94 97 LEU A C 1
ATOM 801 O O . LEU A 1 97 ? -9.413 0.605 13.305 1.00 94.94 97 LEU A O 1
ATOM 805 N N . HIS A 1 98 ? -8.976 -0.562 11.451 1.00 94.62 98 HIS A N 1
ATOM 806 C CA . HIS A 1 98 ? -9.967 -1.607 11.747 1.00 94.62 98 HIS A CA 1
ATOM 807 C C . HIS A 1 98 ? -9.585 -2.480 12.941 1.00 94.62 98 HIS A C 1
ATOM 809 O O . HIS A 1 98 ? -10.454 -2.915 13.701 1.00 94.62 98 HIS A O 1
ATOM 815 N N . THR A 1 99 ? -8.291 -2.715 13.143 1.00 97.19 99 THR A N 1
ATOM 816 C CA . THR A 1 99 ? -7.802 -3.437 14.323 1.00 97.19 99 THR A CA 1
ATOM 817 C C . THR A 1 99 ? -8.166 -2.673 15.599 1.00 97.19 99 THR A C 1
ATOM 819 O O . THR A 1 99 ? -8.712 -3.262 16.537 1.00 97.19 99 THR A O 1
ATOM 822 N N . GLU A 1 100 ? -7.937 -1.357 15.609 1.00 94.62 100 GLU A N 1
ATOM 823 C CA . GLU A 1 100 ? -8.244 -0.472 16.737 1.00 94.62 100 GLU A CA 1
ATOM 824 C C . GLU A 1 100 ? -9.750 -0.260 16.941 1.00 94.62 100 GLU A C 1
ATOM 826 O O . GLU A 1 100 ? -10.215 -0.325 18.083 1.00 94.62 100 GLU A O 1
ATOM 831 N N . GLU A 1 101 ? -10.533 -0.094 15.864 1.00 91.56 101 GLU A N 1
ATOM 832 C CA . GLU A 1 101 ? -12.007 -0.042 15.906 1.00 91.56 101 GLU A CA 1
ATOM 833 C C . GLU A 1 101 ? -12.580 -1.279 16.622 1.00 91.56 101 GLU A C 1
ATOM 835 O O . GLU A 1 101 ? -13.501 -1.173 17.435 1.00 91.56 101 GLU A O 1
ATOM 840 N N . ASN A 1 102 ? -11.974 -2.448 16.388 1.00 94.19 102 ASN A N 1
ATOM 841 C CA . ASN A 1 102 ? -12.340 -3.718 17.017 1.00 94.19 102 ASN A CA 1
ATOM 842 C C . ASN A 1 102 ? -11.681 -3.952 18.389 1.00 94.19 102 ASN A C 1
ATOM 844 O O . ASN A 1 102 ? -11.771 -5.056 18.930 1.00 94.19 102 ASN A O 1
ATOM 848 N N . LYS A 1 103 ? -11.016 -2.941 18.965 1.00 96.19 103 LYS A N 1
ATOM 849 C CA . LYS A 1 103 ? -10.336 -2.995 20.275 1.00 96.19 103 LYS A CA 1
ATOM 850 C C . LYS A 1 103 ? -9.266 -4.092 20.359 1.00 96.19 103 LYS A C 1
ATOM 852 O O . LYS A 1 103 ? -8.969 -4.600 21.442 1.00 96.19 103 LYS A O 1
ATOM 857 N N . ARG A 1 104 ? -8.683 -4.468 19.221 1.00 97.69 104 ARG A N 1
ATOM 858 C CA . ARG A 1 104 ? -7.605 -5.455 19.129 1.00 97.69 104 ARG A CA 1
ATOM 859 C C . ARG A 1 104 ? -6.250 -4.758 19.053 1.00 97.69 104 ARG A C 1
ATOM 861 O O . ARG A 1 104 ? -6.149 -3.568 18.784 1.00 97.69 104 ARG A O 1
ATOM 868 N N . ARG A 1 105 ? -5.192 -5.528 19.316 1.00 97.69 105 ARG A N 1
ATOM 869 C CA . ARG A 1 105 ? -3.781 -5.118 19.158 1.00 97.69 105 ARG A CA 1
ATOM 870 C C . ARG A 1 105 ? -2.997 -6.027 18.212 1.00 97.69 105 ARG A C 1
ATOM 872 O O . ARG A 1 105 ? -1.788 -5.889 18.075 1.00 97.69 105 ARG A O 1
ATOM 879 N N . THR A 1 106 ? -3.698 -6.960 17.577 1.00 98.19 106 THR A N 1
ATOM 880 C CA . THR A 1 106 ? -3.142 -7.905 16.614 1.00 98.19 106 THR A CA 1
ATOM 881 C C . THR A 1 106 ? -3.879 -7.704 15.303 1.00 98.19 106 THR A C 1
ATOM 883 O O . THR A 1 106 ? -5.094 -7.918 15.252 1.00 98.19 106 THR A O 1
ATOM 886 N N . LEU A 1 107 ? -3.136 -7.290 14.276 1.00 98.31 107 LEU A N 1
ATOM 887 C CA . LEU A 1 107 ? -3.627 -7.123 12.912 1.00 98.31 107 LEU A CA 1
ATOM 888 C C . LEU A 1 107 ? -4.016 -8.487 12.330 1.00 98.31 107 LEU A C 1
ATOM 890 O O . LEU A 1 107 ? -3.265 -9.457 12.461 1.00 98.31 107 LEU A O 1
ATOM 894 N N . GLN A 1 108 ? -5.182 -8.575 11.698 1.00 97.12 108 GLN A N 1
ATOM 895 C CA . GLN A 1 108 ? -5.700 -9.809 11.108 1.00 97.12 108 GLN A CA 1
ATOM 896 C C . GLN A 1 108 ? -5.996 -9.633 9.616 1.00 97.12 108 GLN A C 1
ATOM 898 O O . GLN A 1 108 ? -6.197 -8.526 9.126 1.00 97.12 108 GLN A O 1
ATOM 903 N N . LYS A 1 109 ? -6.098 -10.751 8.884 1.00 96.19 109 LYS A N 1
ATOM 904 C CA . LYS A 1 109 ? -6.490 -10.748 7.462 1.00 96.19 109 LYS A CA 1
ATOM 905 C C . LYS A 1 109 ? -7.819 -10.011 7.231 1.00 96.19 109 LYS A C 1
ATOM 907 O O . LYS A 1 109 ? -7.946 -9.275 6.257 1.00 96.19 109 LYS A O 1
ATOM 912 N N . ASN A 1 110 ? -8.775 -10.158 8.151 1.00 95.88 110 ASN A N 1
ATOM 913 C CA . ASN A 1 110 ? -10.085 -9.507 8.064 1.00 95.88 110 ASN A CA 1
ATOM 914 C C . ASN A 1 110 ? -10.005 -7.976 8.141 1.00 95.88 110 ASN A C 1
ATOM 916 O O . ASN A 1 110 ? -10.839 -7.302 7.545 1.00 95.88 110 ASN A O 1
ATOM 920 N N . ASP A 1 111 ? -8.984 -7.423 8.798 1.00 96.81 111 ASP A N 1
ATOM 921 C CA . ASP A 1 111 ? -8.746 -5.977 8.830 1.00 96.81 111 ASP A CA 1
ATOM 922 C C . ASP A 1 111 ? -8.265 -5.452 7.476 1.00 96.81 111 ASP A C 1
ATOM 924 O O . ASP A 1 111 ? -8.691 -4.391 7.025 1.00 96.81 111 ASP A O 1
ATOM 928 N N . ILE A 1 112 ? -7.417 -6.229 6.798 1.00 97.69 112 ILE A N 1
ATOM 929 C CA . ILE A 1 112 ? -6.933 -5.914 5.449 1.00 97.69 112 ILE A CA 1
ATOM 930 C C . ILE A 1 112 ? -8.099 -5.981 4.459 1.00 97.69 112 ILE A C 1
ATOM 932 O O . ILE A 1 112 ? -8.308 -5.047 3.689 1.00 97.69 112 ILE A O 1
ATOM 936 N N . ALA A 1 113 ? -8.910 -7.041 4.525 1.00 97.19 113 ALA A N 1
ATOM 937 C CA . ALA A 1 113 ? -10.111 -7.161 3.700 1.00 97.19 113 ALA A CA 1
ATOM 938 C C . ALA A 1 113 ? -11.107 -6.014 3.967 1.00 97.19 113 ALA A C 1
ATOM 940 O O . ALA A 1 113 ? -11.749 -5.511 3.044 1.00 97.19 113 ALA A O 1
ATOM 941 N N . ALA A 1 114 ? -11.216 -5.558 5.221 1.00 95.56 114 ALA A N 1
ATOM 942 C CA . ALA A 1 114 ? -12.033 -4.405 5.574 1.00 95.56 114 ALA A CA 1
ATOM 943 C C . ALA A 1 114 ? -11.514 -3.098 4.957 1.00 95.56 114 ALA A C 1
ATOM 945 O O . ALA A 1 114 ? -12.308 -2.365 4.363 1.00 95.56 114 ALA A O 1
ATOM 946 N N . ALA A 1 115 ? -10.203 -2.858 5.037 1.00 96.31 115 ALA A N 1
ATOM 947 C CA . ALA A 1 115 ? -9.551 -1.671 4.491 1.00 96.31 115 ALA A CA 1
ATOM 948 C C . ALA A 1 115 ? -9.681 -1.581 2.965 1.00 96.31 115 ALA A C 1
ATOM 950 O O . ALA A 1 115 ? -9.967 -0.502 2.441 1.00 96.31 115 ALA A O 1
ATOM 951 N N . ILE A 1 116 ? -9.519 -2.715 2.273 1.00 96.88 116 ILE A N 1
ATOM 952 C CA . ILE A 1 116 ? -9.677 -2.816 0.816 1.00 96.88 116 ILE A CA 1
ATOM 953 C C . ILE A 1 116 ? -11.089 -2.396 0.413 1.00 96.88 116 ILE A C 1
ATOM 955 O O . ILE A 1 116 ? -11.242 -1.478 -0.377 1.00 96.88 116 ILE A O 1
ATOM 959 N N . SER A 1 117 ? -12.137 -2.958 1.024 1.00 95.06 117 SER A N 1
ATOM 960 C CA . SER A 1 117 ? -13.514 -2.616 0.620 1.00 95.06 117 SER A CA 1
ATOM 961 C C . SER A 1 117 ? -13.956 -1.195 0.985 1.00 95.06 117 SER A C 1
ATOM 963 O O . SER A 1 117 ? -15.015 -0.765 0.538 1.00 95.06 117 SER A O 1
ATOM 965 N N . ARG A 1 118 ? -13.221 -0.487 1.856 1.00 92.81 118 ARG A N 1
ATOM 966 C CA . ARG A 1 118 ? -13.491 0.925 2.185 1.00 92.81 118 ARG A CA 1
ATOM 967 C C . ARG A 1 118 ? -12.663 1.899 1.341 1.00 92.81 118 ARG A C 1
ATOM 969 O O . ARG A 1 118 ? -12.846 3.104 1.493 1.00 92.81 118 ARG A O 1
ATOM 976 N N . THR A 1 119 ? -11.757 1.402 0.497 1.00 94.44 119 THR A N 1
ATOM 977 C CA . THR A 1 119 ? -10.850 2.229 -0.302 1.00 94.44 119 THR A CA 1
ATOM 978 C C . THR A 1 119 ? -10.888 1.782 -1.761 1.00 94.44 119 THR A C 1
ATOM 980 O O . THR A 1 119 ? -10.245 0.811 -2.139 1.00 94.44 119 THR A O 1
ATOM 983 N N . ASP A 1 120 ? -11.600 2.546 -2.576 1.00 95.75 120 ASP A N 1
ATOM 984 C CA . ASP A 1 120 ? -11.756 2.394 -4.028 1.00 95.75 120 ASP A CA 1
ATOM 985 C C . ASP A 1 120 ? -10.441 2.164 -4.794 1.00 95.75 120 ASP A C 1
ATOM 987 O O . ASP A 1 120 ? -10.365 1.299 -5.666 1.00 95.75 120 ASP A O 1
ATOM 991 N N . VAL A 1 121 ? -9.358 2.865 -4.440 1.00 96.44 121 VAL A N 1
ATOM 992 C CA . VAL A 1 121 ? -8.047 2.664 -5.096 1.00 96.44 121 VAL A CA 1
ATOM 993 C C . VAL A 1 121 ? -7.471 1.247 -4.903 1.00 96.44 121 VAL A C 1
ATOM 995 O O . VAL A 1 121 ? -6.560 0.845 -5.626 1.00 96.44 121 VAL A O 1
ATOM 998 N N . PHE A 1 122 ? -7.988 0.473 -3.944 1.00 97.25 122 PHE A N 1
ATOM 999 C CA . PHE A 1 122 ? -7.561 -0.897 -3.654 1.00 97.25 122 PHE A CA 1
ATOM 1000 C C . PHE A 1 122 ? -8.448 -1.974 -4.288 1.00 97.25 122 PHE A C 1
ATOM 1002 O O . PHE A 1 122 ? -8.205 -3.158 -4.050 1.00 97.25 122 PHE A O 1
ATOM 1009 N N . ASP A 1 123 ? -9.411 -1.614 -5.141 1.00 95.75 123 ASP A N 1
ATOM 1010 C CA . ASP A 1 123 ? -10.323 -2.577 -5.779 1.00 95.75 123 ASP A CA 1
ATOM 1011 C C . ASP A 1 123 ? -9.598 -3.667 -6.591 1.00 95.75 123 ASP A C 1
ATOM 1013 O O . ASP A 1 123 ? -10.085 -4.791 -6.706 1.00 95.75 123 ASP A O 1
ATOM 1017 N N . PHE A 1 124 ? -8.374 -3.402 -7.064 1.00 97.38 124 PHE A N 1
ATOM 1018 C CA . PHE A 1 124 ? -7.530 -4.404 -7.730 1.00 97.38 124 PHE A CA 1
ATOM 1019 C C . PHE A 1 124 ? -7.149 -5.609 -6.840 1.00 97.38 124 PHE A C 1
ATOM 1021 O O . PHE A 1 124 ? -6.597 -6.589 -7.337 1.00 97.38 124 PHE A O 1
ATOM 1028 N N . LEU A 1 125 ? -7.412 -5.548 -5.528 1.00 97.25 125 LEU A N 1
ATOM 1029 C CA . LEU A 1 125 ? -7.101 -6.598 -4.552 1.00 97.25 125 LEU A CA 1
ATOM 1030 C C . L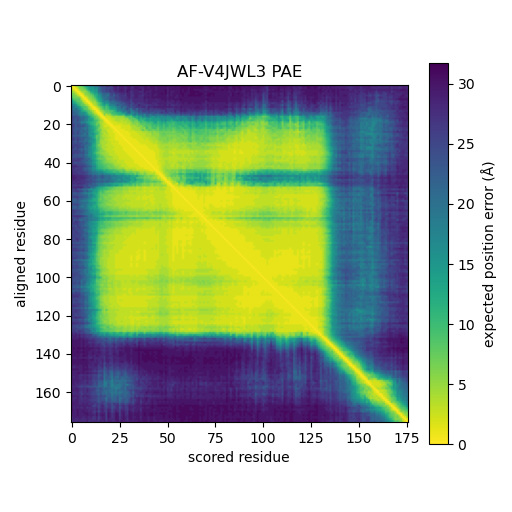EU A 1 125 ? -8.304 -7.462 -4.156 1.00 97.25 125 LEU A C 1
ATOM 1032 O O . LEU A 1 125 ? -8.115 -8.426 -3.410 1.00 97.25 125 LEU A O 1
ATOM 1036 N N . VAL A 1 126 ? -9.517 -7.145 -4.617 1.00 93.69 126 VAL A N 1
ATOM 1037 C CA . VAL A 1 126 ? -10.753 -7.831 -4.193 1.00 93.69 126 VAL A CA 1
ATOM 1038 C C . VAL A 1 126 ? -10.685 -9.340 -4.449 1.00 93.69 126 VAL A C 1
ATOM 1040 O O . VAL A 1 126 ? -11.017 -10.129 -3.565 1.00 93.69 126 VAL A O 1
ATOM 1043 N N . ASP A 1 127 ? -10.158 -9.745 -5.604 1.00 93.38 127 ASP A N 1
ATOM 1044 C CA . ASP A 1 127 ? -10.029 -11.161 -5.973 1.00 93.38 127 ASP A CA 1
ATOM 1045 C C . ASP A 1 127 ? -8.837 -11.863 -5.293 1.00 93.38 127 ASP A C 1
ATOM 1047 O O . ASP A 1 127 ? -8.766 -13.091 -5.246 1.00 93.38 127 ASP A O 1
ATOM 1051 N N . ILE A 1 128 ? -7.889 -11.097 -4.744 1.00 95.38 128 ILE A N 1
ATOM 1052 C CA . ILE A 1 128 ? -6.691 -11.621 -4.069 1.00 95.38 128 ILE A CA 1
ATOM 1053 C C . ILE A 1 128 ? -6.970 -11.879 -2.587 1.00 95.38 128 ILE A C 1
ATOM 1055 O O . ILE A 1 128 ? -6.480 -12.854 -2.009 1.00 95.38 128 ILE A O 1
ATOM 1059 N N . ILE A 1 129 ? -7.751 -11.002 -1.954 1.00 92.38 129 ILE A N 1
ATOM 1060 C CA . ILE A 1 129 ? -8.085 -11.069 -0.531 1.00 92.38 129 ILE A CA 1
ATOM 1061 C C . ILE A 1 129 ? -9.611 -11.132 -0.391 1.00 92.38 129 ILE A C 1
ATOM 1063 O O . ILE A 1 129 ? -10.244 -10.115 -0.099 1.00 92.38 129 ILE A O 1
ATOM 1067 N N . PRO A 1 130 ? -10.216 -12.324 -0.559 1.00 83.31 130 PRO A N 1
ATOM 1068 C CA . PRO A 1 130 ? -11.650 -12.476 -0.381 1.00 83.31 130 PRO A CA 1
ATOM 1069 C C . PRO A 1 130 ? -12.015 -12.182 1.073 1.00 83.31 130 PRO A C 1
ATOM 1071 O O . PRO A 1 130 ? -11.318 -12.610 2.004 1.00 83.31 130 PRO A O 1
ATOM 1074 N N . ARG A 1 131 ? -13.121 -11.459 1.266 1.00 80.00 131 ARG A N 1
ATOM 1075 C CA . ARG A 1 131 ? -13.765 -11.383 2.575 1.00 80.00 131 ARG A CA 1
ATOM 1076 C C . ARG A 1 131 ? -14.289 -12.764 2.921 1.00 80.00 131 ARG A C 1
ATOM 1078 O O . ARG A 1 131 ? -14.946 -13.395 2.097 1.00 80.00 131 ARG A O 1
ATOM 1085 N N . ASP A 1 132 ? -14.040 -13.199 4.149 1.00 74.81 132 ASP A N 1
ATOM 1086 C CA . ASP A 1 132 ? -14.806 -14.300 4.705 1.00 74.81 132 ASP A CA 1
ATOM 1087 C C . ASP A 1 132 ? -16.260 -13.814 4.747 1.00 74.81 132 ASP A C 1
ATOM 1089 O O . ASP A 1 132 ? -16.597 -12.907 5.514 1.00 74.81 132 ASP A O 1
ATOM 1093 N N . GLU A 1 133 ? -17.103 -14.338 3.852 1.00 58.53 133 GLU A N 1
ATOM 1094 C CA . GLU A 1 133 ? -18.544 -14.163 3.966 1.00 58.53 133 GLU A CA 1
ATOM 1095 C C . GLU A 1 133 ? -18.905 -14.677 5.355 1.00 58.53 133 GLU A C 1
ATOM 1097 O O . GLU A 1 133 ? -18.817 -15.876 5.642 1.00 58.53 133 GLU A O 1
ATOM 1102 N N . LEU A 1 134 ? -19.256 -13.760 6.256 1.00 53.59 134 LEU A N 1
ATOM 1103 C CA . LEU A 1 134 ? -20.000 -14.130 7.442 1.00 53.59 134 LEU A CA 1
ATOM 1104 C C . LEU A 1 134 ? -21.235 -14.832 6.891 1.00 53.59 134 LEU A C 1
ATOM 1106 O O . LEU A 1 134 ? -22.095 -14.177 6.308 1.00 53.59 134 LEU A O 1
ATOM 1110 N N . LYS A 1 135 ? -21.268 -16.166 6.985 1.00 41.03 135 LYS A N 1
ATOM 1111 C CA . LYS A 1 135 ? -22.469 -16.945 6.717 1.00 41.03 135 LYS A CA 1
ATOM 1112 C C . LYS A 1 135 ? -23.537 -16.368 7.630 1.00 41.03 135 LYS A C 1
ATOM 1114 O O . LYS A 1 135 ? -23.559 -16.652 8.824 1.00 41.03 135 LYS A O 1
ATOM 1119 N N . GLU A 1 136 ? -24.362 -15.502 7.067 1.00 44.72 136 GLU A N 1
ATOM 1120 C CA . GLU A 1 136 ? -25.583 -15.029 7.680 1.00 44.72 136 GLU A CA 1
ATOM 1121 C C . GLU A 1 136 ? -26.507 -16.248 7.709 1.00 44.72 136 GLU A C 1
ATOM 1123 O O . GLU A 1 136 ? -27.243 -16.538 6.763 1.00 44.72 136 GLU A O 1
ATOM 1128 N N . GLU A 1 137 ? -26.373 -17.068 8.754 1.00 43.91 137 GLU A N 1
ATOM 1129 C CA . GLU A 1 137 ? -27.369 -18.084 9.055 1.00 43.91 137 GLU A CA 1
ATOM 1130 C C . GLU A 1 137 ? -28.681 -17.364 9.364 1.00 43.91 137 GLU A C 1
ATOM 1132 O O . GLU A 1 137 ? -28.915 -16.885 10.469 1.00 43.91 137 GLU A O 1
ATOM 1137 N N . GLY A 1 138 ? -29.532 -17.309 8.341 1.00 47.22 138 GLY A N 1
ATOM 1138 C CA . GLY A 1 138 ? -30.941 -16.980 8.448 1.00 47.22 138 GLY A CA 1
ATOM 1139 C C . GLY A 1 138 ? -31.242 -15.492 8.347 1.00 47.22 138 GLY A C 1
ATOM 1140 O O . GLY A 1 138 ? -31.294 -14.801 9.354 1.00 47.22 138 GLY A O 1
ATOM 1141 N N . LEU A 1 139 ? -31.576 -15.044 7.137 1.00 39.47 139 LEU A N 1
ATOM 1142 C CA . LEU A 1 139 ? -32.908 -14.537 6.779 1.00 39.47 139 LEU A CA 1
ATOM 1143 C C . LEU A 1 139 ? -32.887 -14.183 5.287 1.00 39.47 139 LEU A C 1
ATOM 1145 O O . LEU A 1 139 ? -32.255 -13.227 4.853 1.00 39.47 139 LEU A O 1
ATOM 1149 N N . GLY A 1 140 ? -33.560 -15.001 4.478 1.00 45.03 140 GLY A N 1
ATOM 1150 C CA . GLY A 1 140 ? -33.657 -14.759 3.045 1.00 45.03 140 GLY A CA 1
ATOM 1151 C C . GLY A 1 140 ? -34.347 -13.429 2.756 1.00 45.03 140 GLY A C 1
ATOM 1152 O O . GLY A 1 140 ? -35.485 -13.225 3.171 1.00 45.03 140 GLY A O 1
ATOM 1153 N N . VAL A 1 141 ? -33.691 -12.564 1.981 1.00 40.47 141 VAL A N 1
ATOM 1154 C CA . VAL A 1 141 ? -34.359 -11.476 1.266 1.00 40.47 141 VAL A CA 1
ATOM 1155 C C . VAL A 1 141 ? -33.873 -11.441 -0.182 1.00 40.47 141 VAL A C 1
ATOM 1157 O O . VAL A 1 141 ? -32.703 -11.596 -0.515 1.00 40.47 141 VAL A O 1
ATOM 1160 N N . THR A 1 142 ? -34.876 -11.331 -1.034 1.00 36.31 142 THR A N 1
ATOM 1161 C CA . THR A 1 142 ? -34.949 -11.457 -2.482 1.00 36.31 142 THR A CA 1
ATOM 1162 C C . THR A 1 142 ? -33.968 -10.606 -3.286 1.00 36.31 142 THR A C 1
ATOM 1164 O O . THR A 1 142 ? -33.764 -9.428 -3.009 1.00 36.31 142 THR A O 1
ATOM 1167 N N . LYS A 1 143 ? -33.493 -11.189 -4.395 1.00 42.84 143 LYS A N 1
ATOM 1168 C CA . LYS A 1 143 ? -32.941 -10.475 -5.554 1.00 42.84 143 LYS A CA 1
ATOM 1169 C C . LYS A 1 143 ? -33.900 -9.364 -6.010 1.00 42.84 143 LYS A C 1
ATOM 1171 O O . LYS A 1 143 ? -35.050 -9.659 -6.320 1.00 42.84 143 LYS A O 1
ATOM 1176 N N . GLY A 1 144 ? -33.394 -8.140 -6.159 1.00 41.44 144 GLY A N 1
ATOM 1177 C CA . GLY A 1 144 ? -34.044 -7.084 -6.938 1.00 41.44 144 GLY A CA 1
ATOM 1178 C C . GLY A 1 144 ? -34.127 -5.738 -6.221 1.00 41.44 144 GLY A C 1
ATOM 1179 O O . GLY A 1 144 ? -34.748 -5.628 -5.171 1.00 41.44 144 GLY A O 1
ATOM 1180 N N . THR A 1 145 ? -33.607 -4.709 -6.894 1.00 29.86 145 THR A N 1
ATOM 1181 C CA . THR A 1 145 ? -33.605 -3.272 -6.551 1.00 29.86 145 THR A CA 1
ATOM 1182 C C . THR A 1 145 ? -32.400 -2.818 -5.726 1.00 29.86 145 THR A C 1
ATOM 1184 O O . THR A 1 145 ? -32.317 -3.036 -4.526 1.00 29.86 145 THR A O 1
ATOM 1187 N N . ILE A 1 146 ? -31.471 -2.148 -6.408 1.00 39.88 146 ILE A N 1
ATOM 1188 C CA . ILE A 1 146 ? -30.432 -1.298 -5.825 1.00 39.88 146 ILE A CA 1
ATOM 1189 C C . ILE A 1 146 ? -31.080 0.073 -5.582 1.00 39.88 146 ILE A C 1
ATOM 1191 O O . ILE A 1 146 ? -31.418 0.735 -6.565 1.00 39.88 146 ILE A O 1
ATOM 1195 N N . PRO A 1 147 ? -31.238 0.561 -4.341 1.00 38.16 147 PRO A N 1
ATOM 1196 C CA . PRO A 1 147 ? -31.234 1.984 -4.082 1.00 38.16 147 PRO A CA 1
ATOM 1197 C C . PRO A 1 147 ? -29.793 2.387 -3.774 1.00 38.16 147 PRO A C 1
ATOM 1199 O O . PRO A 1 147 ? -29.206 1.992 -2.769 1.00 38.16 147 PRO A O 1
ATOM 1202 N N . THR A 1 148 ? -29.231 3.180 -4.678 1.00 43.16 148 THR A N 1
ATOM 1203 C CA . THR A 1 148 ? -28.078 4.054 -4.461 1.00 43.16 148 THR A CA 1
ATOM 1204 C C . THR A 1 148 ? -28.136 4.718 -3.084 1.00 43.16 148 THR A C 1
ATOM 1206 O O . THR A 1 148 ? -28.842 5.706 -2.910 1.00 43.16 148 THR A O 1
ATOM 1209 N N . LEU A 1 149 ? -27.380 4.196 -2.120 1.00 44.91 149 LEU A N 1
ATOM 1210 C CA . LEU A 1 149 ? -26.991 4.887 -0.889 1.00 44.91 149 LEU A CA 1
ATOM 1211 C C . LEU A 1 149 ? -25.543 4.505 -0.566 1.00 44.91 149 LEU A C 1
ATOM 1213 O O . LEU A 1 149 ? -25.252 3.833 0.419 1.00 44.91 149 LEU A O 1
ATOM 1217 N N . VAL A 1 150 ? -24.627 4.911 -1.445 1.00 40.75 150 VAL A N 1
ATOM 1218 C CA . VAL A 1 150 ? -23.185 4.831 -1.202 1.00 40.75 150 VAL A CA 1
ATOM 1219 C C . VAL A 1 150 ? -22.652 6.254 -1.092 1.00 40.75 150 VAL A C 1
ATOM 1221 O O . VAL A 1 150 ? -22.591 6.993 -2.068 1.00 40.75 150 VAL A O 1
ATOM 1224 N N . GLY A 1 151 ? -22.267 6.627 0.125 1.00 46.62 151 GLY A N 1
ATOM 1225 C CA . GLY A 1 151 ? -21.014 7.352 0.322 1.00 46.62 151 GLY A CA 1
ATOM 1226 C C . GLY A 1 151 ? -20.972 8.863 0.113 1.00 46.62 151 GLY A C 1
ATOM 1227 O O . GLY A 1 151 ? -19.879 9.407 0.214 1.00 46.62 151 GLY A O 1
ATOM 1228 N N . SER A 1 152 ? -22.075 9.584 -0.102 1.00 40.53 152 SER A N 1
ATOM 1229 C CA . SER A 1 152 ? -22.021 11.048 0.043 1.00 40.53 152 SER A CA 1
ATOM 1230 C C . SER A 1 152 ? -21.909 11.406 1.534 1.00 40.53 152 SER A C 1
ATOM 1232 O O . SER A 1 152 ? -22.836 11.073 2.286 1.00 40.53 152 SER A O 1
ATOM 1234 N N . PRO A 1 153 ? -20.832 12.076 1.999 1.00 50.53 153 PRO A N 1
ATOM 1235 C CA . PRO A 1 153 ? -20.788 12.605 3.356 1.00 50.53 153 PRO A CA 1
ATOM 1236 C C . PRO A 1 153 ? -22.005 13.516 3.560 1.00 50.53 153 PRO A C 1
ATOM 1238 O O . PRO A 1 153 ? -22.327 14.290 2.651 1.00 50.53 153 PRO A O 1
ATOM 1241 N N . PRO A 1 154 ? -22.713 13.449 4.702 1.00 48.66 154 PRO A N 1
ATOM 1242 C CA . PRO A 1 154 ? -23.823 14.354 4.949 1.00 48.66 154 PRO A CA 1
ATOM 1243 C C . PRO A 1 154 ? -23.328 15.794 4.791 1.00 48.66 154 PRO A C 1
ATOM 1245 O O . PRO A 1 154 ? -22.313 16.177 5.379 1.00 48.66 154 PRO A O 1
ATOM 1248 N N . TYR A 1 155 ? -24.059 16.574 3.988 1.00 48.56 155 TYR A N 1
ATOM 1249 C CA . TYR A 1 155 ? -23.767 17.966 3.605 1.00 48.56 155 TYR A CA 1
ATOM 1250 C C . TYR A 1 155 ? -23.394 18.870 4.800 1.00 48.56 155 TYR A C 1
ATOM 1252 O O . TYR A 1 155 ? -22.702 19.875 4.646 1.00 48.56 155 TYR A O 1
ATOM 1260 N N . TYR A 1 156 ? -23.787 18.462 6.009 1.00 54.38 156 TYR A N 1
ATOM 1261 C CA . TYR A 1 156 ? -23.393 19.058 7.280 1.00 54.38 156 TYR A CA 1
ATOM 1262 C C . TYR A 1 156 ? -21.876 19.244 7.460 1.00 54.38 156 TYR A C 1
ATOM 1264 O O . TYR A 1 156 ? -21.467 20.261 8.019 1.00 54.38 156 TYR A O 1
ATOM 1272 N N . TYR A 1 157 ? -21.033 18.320 6.978 1.00 57.88 157 TYR A N 1
ATOM 1273 C CA . TYR A 1 157 ? -19.576 18.444 7.151 1.00 57.88 157 TYR A CA 1
ATOM 1274 C C . TYR A 1 157 ? -18.971 19.573 6.319 1.00 57.88 157 TYR A C 1
ATOM 1276 O O . TYR A 1 157 ? -18.097 20.290 6.805 1.00 57.88 157 TYR A O 1
ATOM 1284 N N . LEU A 1 158 ? -19.475 19.786 5.103 1.00 56.31 158 LEU A N 1
ATOM 1285 C CA . LEU A 1 158 ? -19.001 20.866 4.240 1.00 56.31 158 LEU A CA 1
ATOM 1286 C C . LEU A 1 158 ? -19.472 22.239 4.750 1.00 56.31 158 LEU A C 1
ATOM 1288 O O . LEU A 1 158 ? -18.742 23.224 4.659 1.00 56.31 158 LEU A O 1
ATOM 1292 N N . GLN A 1 159 ? -20.660 22.296 5.360 1.00 55.16 159 GLN A N 1
ATOM 1293 C CA . GLN A 1 159 ? -21.217 23.542 5.886 1.00 55.16 159 GLN A CA 1
ATOM 1294 C C . GLN A 1 159 ? -20.500 24.034 7.156 1.00 55.16 159 GLN A C 1
ATOM 1296 O O . GLN A 1 159 ? -20.329 25.241 7.331 1.00 55.16 159 GLN A O 1
ATOM 1301 N N . GLN A 1 160 ? -20.014 23.131 8.018 1.00 59.00 160 GLN A N 1
ATOM 1302 C CA . GLN A 1 160 ? -19.320 23.529 9.250 1.00 59.00 160 GLN A CA 1
ATOM 1303 C C . GLN A 1 160 ? -17.910 24.092 8.990 1.00 59.00 160 GLN A C 1
ATOM 1305 O O . GLN A 1 160 ? -17.482 25.015 9.686 1.00 59.00 160 GLN A O 1
ATOM 1310 N N . GLN A 1 161 ? -17.208 23.607 7.959 1.00 56.75 161 GLN A N 1
ATOM 1311 C CA . GLN A 1 161 ? -15.874 24.109 7.609 1.00 56.75 161 GLN A CA 1
ATOM 1312 C C . GLN A 1 161 ? -15.923 25.527 7.011 1.00 56.75 161 GLN A C 1
ATOM 1314 O O . GLN A 1 161 ? -15.048 26.346 7.291 1.00 56.75 161 GLN A O 1
ATOM 1319 N N . GLN A 1 162 ? -16.980 25.861 6.261 1.00 52.38 162 GLN A N 1
ATOM 1320 C CA . GLN A 1 162 ? -17.147 27.198 5.681 1.00 52.38 162 GLN A CA 1
ATOM 1321 C C . GLN A 1 162 ? -17.483 28.265 6.737 1.00 52.38 162 GLN A C 1
ATOM 1323 O O . GLN A 1 162 ? -17.122 29.430 6.576 1.00 52.38 162 GLN A O 1
ATOM 1328 N N . GLN A 1 163 ? -18.121 27.876 7.846 1.00 54.31 163 GLN A N 1
ATOM 1329 C CA . GLN A 1 163 ? -18.517 28.812 8.900 1.00 54.31 163 GLN A CA 1
ATOM 1330 C C . GLN A 1 163 ? -17.347 29.201 9.825 1.00 54.31 163 GLN A C 1
ATOM 1332 O O . GLN A 1 163 ? -17.307 30.330 10.308 1.00 54.31 163 GLN A O 1
ATOM 1337 N N . GLN A 1 164 ? -16.344 28.330 10.006 1.00 54.88 164 GLN A N 1
ATOM 1338 C CA . GLN A 1 164 ? -15.135 28.667 10.778 1.00 54.88 164 GLN A CA 1
ATOM 1339 C C . GLN A 1 164 ? -14.206 29.656 10.061 1.00 54.88 164 GLN A C 1
ATOM 1341 O O . GLN A 1 164 ? -13.474 30.391 10.720 1.00 54.88 164 GLN A O 1
ATOM 1346 N N . GLN A 1 165 ? -14.256 29.737 8.728 1.00 51.38 165 GLN A N 1
ATOM 1347 C CA . GLN A 1 165 ? -13.402 30.651 7.963 1.00 51.38 165 GLN A CA 1
ATOM 1348 C C . GLN A 1 165 ? -13.967 32.083 7.873 1.00 51.38 165 GLN A C 1
ATOM 1350 O O . GLN A 1 165 ? -13.243 33.004 7.512 1.00 51.38 165 GLN A O 1
ATOM 1355 N N . GLN A 1 166 ? -15.230 32.296 8.263 1.00 46.62 166 GLN A N 1
ATOM 1356 C CA . GLN A 1 166 ? -15.875 33.620 8.285 1.00 46.62 166 GLN A CA 1
ATOM 1357 C C . GLN A 1 166 ? -15.800 34.320 9.659 1.00 46.62 166 GLN A C 1
ATOM 1359 O O . GLN A 1 166 ? -16.329 35.416 9.819 1.00 46.62 166 GLN A O 1
ATOM 1364 N N . GLY A 1 167 ? -15.123 33.723 10.650 1.00 46.78 167 GLY A N 1
ATOM 1365 C CA . GLY A 1 167 ? -14.998 34.264 12.012 1.00 46.78 167 GLY A CA 1
ATOM 1366 C C . GLY A 1 167 ? -13.792 35.177 12.278 1.00 46.78 167 GLY A C 1
ATOM 1367 O O . GLY A 1 167 ? -13.615 35.613 13.411 1.00 46.78 167 GLY A O 1
ATOM 1368 N N . LEU A 1 168 ? -12.950 35.472 11.280 1.00 47.38 168 LEU A N 1
ATOM 1369 C CA . LEU A 1 168 ? -11.725 36.270 11.449 1.00 47.38 168 LEU A CA 1
ATOM 1370 C C . LEU A 1 168 ? -11.718 37.513 10.548 1.00 47.38 168 LEU A C 1
ATOM 1372 O O . LEU A 1 168 ? -10.869 37.632 9.677 1.00 47.38 168 LEU A O 1
ATOM 1376 N N . MET A 1 169 ? -12.641 38.457 10.759 1.00 45.97 169 MET A N 1
ATOM 1377 C CA . MET A 1 169 ? -12.502 39.830 10.241 1.00 45.97 169 MET A CA 1
ATOM 1378 C C . MET A 1 169 ? -12.993 40.833 11.302 1.00 45.97 169 MET A C 1
ATOM 1380 O O . MET A 1 169 ? -14.192 41.113 11.370 1.00 45.97 169 MET A O 1
ATOM 1384 N N . PRO A 1 170 ? -12.119 41.380 12.168 1.00 49.69 170 PRO A N 1
ATOM 1385 C CA . PRO A 1 170 ? -12.493 42.472 13.052 1.00 49.69 170 PRO A CA 1
ATOM 1386 C C . PRO A 1 170 ? -12.526 43.788 12.258 1.00 49.69 170 PRO A C 1
ATOM 1388 O O . PRO A 1 170 ? -11.489 44.316 11.881 1.00 49.69 170 PRO A O 1
ATOM 1391 N N . TRP A 1 171 ? -13.757 44.249 12.030 1.00 46.97 171 TRP A N 1
ATOM 1392 C CA . TRP A 1 171 ? -14.257 45.625 11.904 1.00 46.97 171 TRP A CA 1
ATOM 1393 C C . TRP A 1 171 ? -13.510 46.670 11.042 1.00 46.97 171 TRP A C 1
ATOM 1395 O O . TRP A 1 171 ? -12.355 47.034 11.225 1.00 46.97 171 TRP A O 1
ATOM 1405 N N . SER A 1 172 ? -14.310 47.221 10.130 1.00 46.81 172 SER A N 1
ATOM 1406 C CA . SER A 1 172 ? -14.080 48.358 9.245 1.00 46.81 172 SER A CA 1
ATOM 1407 C C . SER A 1 172 ? -13.788 49.652 10.016 1.00 46.81 172 SER A C 1
ATOM 1409 O O . SER A 1 172 ? -14.571 50.045 10.878 1.00 46.81 172 SER A O 1
ATOM 1411 N N . THR A 1 173 ? -12.732 50.375 9.642 1.00 53.91 173 THR A N 1
ATOM 1412 C CA . THR A 1 173 ? -12.610 51.813 9.926 1.00 53.91 173 THR A CA 1
ATOM 1413 C C . THR A 1 173 ? -13.531 52.585 8.985 1.00 53.91 173 THR A C 1
ATOM 1415 O O . THR A 1 173 ? -13.394 52.477 7.767 1.00 53.91 173 THR A O 1
ATOM 1418 N N . GLY A 1 174 ? -14.471 53.342 9.547 1.00 50.25 174 GLY A N 1
ATOM 1419 C CA . GLY A 1 174 ? -15.301 54.319 8.847 1.00 50.25 174 GLY A CA 1
ATOM 1420 C C . GLY A 1 174 ? -15.458 55.553 9.731 1.00 50.25 174 GLY A C 1
ATOM 1421 O O . GLY A 1 174 ? -15.891 55.426 10.874 1.00 50.25 174 GLY A O 1
ATOM 1422 N N . GLU A 1 175 ? -15.014 56.686 9.191 1.00 36.31 175 GLU A N 1
ATOM 1423 C CA . GLU A 1 175 ? -14.974 58.052 9.738 1.00 36.31 175 GLU A CA 1
ATOM 1424 C C . GLU A 1 175 ? -16.334 58.594 10.225 1.00 36.31 175 GLU A C 1
ATOM 1426 O O . GLU A 1 175 ? -17.382 57.958 10.064 1.00 36.31 175 GLU A O 1
ATOM 1431 N N . PRO A 1 176 ? -16.321 59.793 10.824 1.00 63.94 176 PRO A N 1
ATOM 1432 C CA . PRO A 1 176 ? -16.729 60.963 10.027 1.00 63.94 176 PRO A CA 1
ATOM 1433 C C . PRO A 1 176 ? -15.699 62.099 9.950 1.0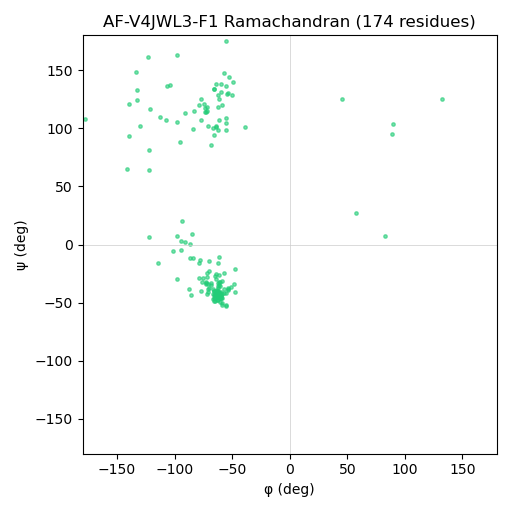0 63.94 176 PRO A C 1
ATOM 1435 O O . PRO A 1 176 ? -14.851 62.213 10.865 1.00 63.94 176 PRO A O 1
#

pLDDT: mean 77.81, std 21.92, range [29.86, 98.38]

Nearest PDB structures (foldseek):
  6y36-assembly1_C  TM=9.478E-01  e=4.929E-11  Aspergillus fumigatus Af293
  4g92-assembly1_C  TM=9.724E-01  e=8.493E-11  Aspergillus nidulans FGSC A4
  6y39-assembly1_F  TM=9.542E-01  e=1.456E-09  Aspergillus nidulans FGSC A4
  9gd3-assembly1_C  TM=7.072E-01  e=7.721E-04  Xenopus laevis
  8xjv-assembly1_ap  TM=7.261E-01  e=3.102E-03  Xenopus laevis

Secondary structure (DSSP, 8-state):
-----------PPPPPHHHHHHHHHHHHHHHHHHHHHHHHHHHHH----S--SS-HHHHHHHHTTSTT-----THHHHHHHHHHHHHHHHHHHHHHHHHHHTT-SS--HHHHHHHHHT-GGGGGGTTTS--------S----S--------PPPTHHHHHHHHHTTS---------